Protein AF-A0A8S3V0F6-F1 (afdb_monomer_lite)

Radius of gyration: 105.66 Å; chains: 1; bounding box: 172×57×291 Å

Foldseek 3Di:
DVVVVVVVVVVVVVVLVVLVVVLVVLVVVLVVLVVVLVVLVVVLVVLVVVLVPDDDDPVVVVVNVVSVVVNVVSVVVSVVSVVSNVVSVVVSVVSVVVSVVVVVVVVVVVVVVVVVVVVVVVVVVVVVVVVVVVVVVVVVVVVVVVVVVVVVVVVVVVVVVVVVVVVVVVVVVVVVVVVVVVVVVVVVVVVVVVVVVVVVVVVVVVVVVVVVVVVVVVVVVVVVVVVVVVVVVVVVVVVVVVVVVVVVVVVVVVVVVVVVVVVVVVVVVVVVVVVVVVVVVVDDDDDPVVVVVVVVVVVVVVVVVVVVVVVVVVVVVVVVVVVVVVVVVVVVVVVVVVVVVVVVVVVVVPDDPVCVVVVVVVVVVVVVD

Sequence (369 aa):
MTVDLKERNEASLAENNSLRQQLECANQEKQTLQTDLNRLKIKCNELESCSSQSETSDNEQSSHSVAKLQIAELKSALHMHKTLHENAKSEVLESEERITELEKEIEDLKSKPIIVKDDVDNVKENLEKQVDSLQQENLDKIESCDKLKCELEVKTVKLQKLLEDMDSLKQDKSKSEKSLKEMDSLSKTCKQHNSLIQEQDLKIKSFEKCDNEKQVLVEEVELIQSKCEKLEKEKSKLKTEIDGCKFQMEVSDREIKNLNQAISQQQKLICQQAEKIKELVQCDGSVTISHELDTLKSDLKIKSETLELHKDKLTKVENDLVRISNELNNKEQIIENLKENLNQFRENECLSPTSQSHCARKLRKEKLK

Secondary structure (DSSP, 8-state):
-HHHHHHHHHHHHHHHHHHHHHHHHHHHHHHHHHHHHHHHHHHHHHHHHHHTT--S-TTHHHHHHHHHHHHHHHHHHHHHHHHHHHHHHHHHHHHHHHHHHHHHHHHHHHHHHHHHHHHHHHHHHHHHHHHHHHHHHHHHHHHHHHHHHHHHHHHHHHHHHHHHHHHHHHHHHHHHHHHHHHHHHHHHHHHHHHHHHHHHHHHHHHHHHHHHHHHHHHHHHHHHHHHHHHHHHHHHHHHHHHHHHHHHHHHHHHHHHHHHHHHHHHHHHHHHHHHHHHHHTTS---STHHHHHHHHHHHHHHHHHHHHHHHHHHHHHHHHHHHHHHHHHHHHHHHHHHHHHHHHHHHHHTS-HHHHHHHHHHHHHHTT-

Organism: Mytilus edulis (NCBI:txid6550)

Structure (mmCIF, N/CA/C/O backbone):
data_AF-A0A8S3V0F6-F1
#
_entry.id   AF-A0A8S3V0F6-F1
#
loop_
_atom_site.group_PDB
_atom_site.id
_atom_site.type_symbol
_atom_site.label_atom_id
_atom_site.label_alt_id
_atom_site.label_comp_id
_atom_site.label_asym_id
_atom_site.label_entity_id
_atom_site.label_seq_id
_atom_site.pdbx_PDB_ins_code
_atom_site.Cartn_x
_atom_site.Cartn_y
_atom_site.Cartn_z
_atom_site.occupancy
_atom_site.B_iso_or_equiv
_atom_site.auth_seq_id
_atom_site.auth_comp_id
_atom_site.auth_asym_id
_atom_site.auth_atom_id
_atom_site.pdbx_PDB_model_num
ATOM 1 N N . MET A 1 1 ? 38.594 1.134 -53.792 1.00 53.19 1 MET A N 1
ATOM 2 C CA . MET A 1 1 ? 38.058 2.425 -54.283 1.00 53.19 1 MET A CA 1
ATOM 3 C C . MET A 1 1 ? 39.124 3.499 -54.473 1.00 53.19 1 MET A C 1
ATOM 5 O O . MET A 1 1 ? 39.223 3.983 -55.588 1.00 53.19 1 MET A O 1
ATOM 9 N N . THR A 1 2 ? 39.936 3.884 -53.478 1.00 52.94 2 THR A N 1
ATOM 10 C CA . THR A 1 2 ? 41.019 4.876 -53.699 1.00 52.94 2 THR A CA 1
ATOM 11 C C . THR A 1 2 ? 42.177 4.345 -54.552 1.00 52.94 2 THR A C 1
ATOM 13 O O . THR A 1 2 ? 42.738 5.102 -55.338 1.00 52.94 2 THR A O 1
ATOM 16 N N . VAL A 1 3 ? 42.498 3.049 -54.453 1.00 63.50 3 VAL A N 1
ATOM 17 C CA . VAL A 1 3 ? 43.535 2.397 -55.279 1.00 63.50 3 VAL A CA 1
ATOM 18 C C . VAL A 1 3 ? 43.105 2.320 -56.753 1.00 63.50 3 VAL A C 1
ATOM 20 O O . VAL A 1 3 ? 43.854 2.740 -57.628 1.00 63.50 3 VAL A O 1
ATOM 23 N N . ASP A 1 4 ? 41.851 1.938 -57.019 1.00 74.62 4 ASP A N 1
ATOM 24 C CA . ASP A 1 4 ? 41.326 1.773 -58.387 1.00 74.62 4 ASP A CA 1
ATOM 25 C C . ASP A 1 4 ? 41.228 3.091 -59.177 1.00 74.62 4 ASP A C 1
ATOM 27 O O . ASP A 1 4 ? 41.356 3.107 -60.399 1.00 74.62 4 ASP A O 1
ATOM 31 N N . LEU A 1 5 ? 40.988 4.219 -58.496 1.00 73.06 5 LEU A N 1
ATOM 32 C CA . LEU A 1 5 ? 40.940 5.538 -59.139 1.00 73.06 5 LEU A CA 1
ATOM 33 C C . LEU A 1 5 ? 42.335 6.056 -59.491 1.00 73.06 5 LEU A C 1
ATOM 35 O O . LEU A 1 5 ? 42.504 6.709 -60.519 1.00 73.06 5 LEU A O 1
ATOM 39 N N . LYS A 1 6 ? 43.337 5.749 -58.659 1.00 75.81 6 LYS A N 1
ATOM 40 C CA . LYS A 1 6 ? 44.719 6.150 -58.920 1.00 75.81 6 LYS A CA 1
ATOM 41 C C . LYS A 1 6 ? 45.276 5.419 -60.140 1.00 75.81 6 LYS A C 1
ATOM 43 O O . LYS A 1 6 ? 45.812 6.068 -61.029 1.00 75.81 6 LYS A O 1
ATOM 48 N N . GLU A 1 7 ? 45.064 4.106 -60.218 1.00 80.19 7 GLU A N 1
ATOM 49 C CA . GLU A 1 7 ? 45.491 3.288 -61.360 1.00 80.19 7 GLU A CA 1
ATOM 50 C C . GLU A 1 7 ? 44.798 3.710 -62.663 1.00 80.19 7 GLU A C 1
ATOM 52 O O . GLU A 1 7 ? 45.445 3.808 -63.703 1.00 80.19 7 GLU A O 1
ATOM 57 N N . ARG A 1 8 ? 43.502 4.052 -62.615 1.00 78.19 8 ARG A N 1
ATOM 58 C CA . ARG A 1 8 ? 42.785 4.586 -63.788 1.00 78.19 8 ARG A CA 1
ATOM 59 C C . ARG A 1 8 ? 43.295 5.957 -64.232 1.00 78.19 8 ARG A C 1
ATOM 61 O O . ARG A 1 8 ? 43.436 6.176 -65.432 1.00 78.19 8 ARG A O 1
ATOM 68 N N . ASN A 1 9 ? 43.598 6.862 -63.299 1.00 74.25 9 ASN A N 1
ATOM 69 C CA . ASN A 1 9 ? 44.170 8.169 -63.635 1.00 74.25 9 ASN A CA 1
ATOM 70 C C . ASN A 1 9 ? 45.583 8.042 -64.217 1.00 74.25 9 ASN A C 1
ATOM 72 O O . ASN A 1 9 ? 45.906 8.728 -65.182 1.00 74.25 9 ASN A O 1
ATOM 76 N N . GLU A 1 10 ? 46.416 7.162 -63.657 1.00 80.62 10 GLU A N 1
ATOM 77 C CA . GLU A 1 10 ? 47.763 6.896 -64.173 1.00 80.62 10 GLU A CA 1
ATOM 78 C C . GLU A 1 10 ? 47.706 6.279 -65.584 1.00 80.62 10 GLU A C 1
ATOM 80 O O . GLU A 1 10 ? 48.453 6.707 -66.464 1.00 80.62 10 GLU A O 1
ATOM 85 N N . ALA A 1 11 ? 46.769 5.357 -65.838 1.00 80.12 11 ALA A N 1
ATOM 86 C CA . ALA A 1 11 ? 46.544 4.783 -67.166 1.00 80.12 11 ALA A CA 1
ATOM 87 C C . ALA A 1 11 ? 46.057 5.825 -68.190 1.00 80.12 11 ALA A C 1
ATOM 89 O O . ALA A 1 11 ? 46.605 5.907 -69.288 1.00 80.12 11 ALA A O 1
ATOM 90 N N . SER A 1 12 ? 45.083 6.663 -67.821 1.00 77.81 12 SER A N 1
ATOM 91 C CA . SER A 1 12 ? 44.573 7.732 -68.692 1.00 77.81 12 SER A CA 1
ATOM 92 C C . SER A 1 12 ? 45.646 8.785 -69.005 1.00 77.81 12 SER A C 1
ATOM 94 O O . SER A 1 12 ? 45.762 9.244 -70.142 1.00 77.81 12 SER A O 1
ATOM 96 N N . LEU A 1 13 ? 46.497 9.126 -68.029 1.00 81.06 13 LEU A N 1
ATOM 97 C CA . LEU A 1 13 ? 47.630 10.029 -68.241 1.00 81.06 13 LEU A CA 1
ATOM 98 C C . LEU A 1 13 ? 48.668 9.427 -69.199 1.00 81.06 13 LEU A C 1
ATOM 100 O O . LEU A 1 13 ? 49.197 10.133 -70.060 1.00 81.06 13 LEU A O 1
ATOM 104 N N . ALA A 1 14 ? 48.961 8.132 -69.062 1.00 81.75 14 ALA A N 1
ATOM 105 C CA . ALA A 1 14 ? 49.871 7.427 -69.958 1.00 81.75 14 ALA A CA 1
ATOM 106 C C . ALA A 1 14 ? 49.335 7.389 -71.400 1.00 81.75 14 ALA A C 1
ATOM 108 O O . ALA A 1 14 ? 50.090 7.650 -72.337 1.00 81.75 14 ALA A O 1
ATOM 109 N N . GLU A 1 15 ? 48.036 7.135 -71.573 1.00 82.94 15 GLU A N 1
ATOM 110 C CA . GLU A 1 15 ? 47.366 7.171 -72.876 1.00 82.94 15 GLU A CA 1
ATOM 111 C C . GLU A 1 15 ? 47.421 8.573 -73.504 1.00 82.94 15 GLU A C 1
ATOM 113 O O . GLU A 1 15 ? 47.832 8.712 -74.654 1.00 82.94 15 GLU A O 1
ATOM 118 N N . ASN A 1 16 ? 47.118 9.630 -72.740 1.00 76.94 16 ASN A N 1
ATOM 119 C CA . ASN A 1 16 ? 47.178 11.011 -73.235 1.00 76.94 16 ASN A CA 1
ATOM 120 C C . ASN A 1 16 ? 48.598 11.407 -73.673 1.00 76.94 16 ASN A C 1
ATOM 122 O O . ASN A 1 16 ? 48.789 11.982 -74.743 1.00 76.94 16 ASN A O 1
ATOM 126 N N . ASN A 1 17 ? 49.612 11.042 -72.884 1.00 80.56 17 ASN A N 1
ATOM 127 C CA . ASN A 1 17 ? 51.008 11.281 -73.247 1.00 80.56 17 ASN A CA 1
ATOM 128 C C . ASN A 1 17 ? 51.410 10.519 -74.517 1.00 80.56 17 ASN A C 1
ATOM 130 O O . ASN A 1 17 ? 52.122 11.070 -75.355 1.00 80.56 17 ASN A O 1
ATOM 134 N N . SER A 1 18 ? 50.930 9.283 -74.685 1.00 86.31 18 SER A N 1
ATOM 135 C CA . SER A 1 18 ? 51.166 8.505 -75.903 1.00 86.31 18 SER A CA 1
ATOM 136 C C . SER A 1 18 ? 50.528 9.164 -77.128 1.00 86.31 18 SER A C 1
ATOM 138 O O . SER A 1 18 ? 51.204 9.328 -78.142 1.00 86.31 18 SER A O 1
ATOM 140 N N . LEU A 1 19 ? 49.275 9.620 -77.023 1.00 81.00 19 LEU A N 1
ATOM 141 C CA . LEU A 1 19 ? 48.587 10.340 -78.100 1.00 81.00 19 LEU A CA 1
ATOM 142 C C . LEU A 1 19 ? 49.294 11.657 -78.454 1.00 81.00 19 LEU A C 1
ATOM 144 O O . LEU A 1 19 ? 49.483 11.953 -79.631 1.00 81.00 19 LEU A O 1
ATOM 148 N N . ARG A 1 20 ? 49.763 12.421 -77.457 1.00 79.50 20 ARG A N 1
ATOM 149 C CA . ARG A 1 20 ? 50.558 13.643 -77.686 1.00 79.50 20 ARG A CA 1
ATOM 150 C C . ARG A 1 20 ? 51.850 13.357 -78.445 1.00 79.50 20 ARG A C 1
ATOM 152 O O . ARG A 1 20 ? 52.191 14.093 -79.365 1.00 79.50 20 ARG A O 1
ATOM 159 N N . GLN A 1 21 ? 52.547 12.282 -78.085 1.00 85.19 21 GLN A N 1
ATOM 160 C CA . GLN A 1 21 ? 53.771 11.877 -78.769 1.00 85.19 21 GLN A CA 1
ATOM 161 C C . GLN A 1 21 ? 53.494 11.437 -80.215 1.00 85.19 21 GLN A C 1
ATOM 163 O O . GLN A 1 21 ? 54.235 11.818 -81.119 1.00 85.19 21 GLN A O 1
ATOM 168 N N . GLN A 1 22 ? 52.412 10.688 -80.452 1.00 81.44 22 GLN A N 1
ATOM 169 C CA . GLN A 1 22 ? 51.986 10.304 -81.803 1.00 81.44 22 GLN A CA 1
ATOM 170 C C . GLN A 1 22 ? 51.653 11.531 -82.661 1.00 81.44 22 GLN A C 1
ATOM 172 O O . GLN A 1 22 ? 52.116 11.626 -83.796 1.00 81.44 22 GLN A O 1
ATOM 177 N N . LEU A 1 23 ? 50.928 12.506 -82.102 1.00 81.62 23 LEU A N 1
ATOM 178 C CA . LEU A 1 23 ? 50.608 13.765 -82.775 1.00 81.62 23 LEU A CA 1
ATOM 179 C C . LEU A 1 23 ? 51.868 14.570 -83.131 1.00 81.62 23 LEU A C 1
ATOM 181 O O . LEU A 1 23 ? 51.953 15.162 -84.209 1.00 81.62 23 LEU A O 1
ATOM 185 N N . GLU A 1 24 ? 52.858 14.604 -82.239 1.00 85.06 24 GLU A N 1
ATOM 186 C CA . GLU A 1 24 ? 54.132 15.274 -82.498 1.00 85.06 24 GLU A CA 1
ATOM 187 C C . GLU A 1 24 ? 54.913 14.586 -83.629 1.00 85.06 24 GLU A C 1
ATOM 189 O O . GLU A 1 24 ? 55.384 15.266 -84.544 1.00 85.06 24 GLU A O 1
ATOM 194 N N . CYS A 1 25 ? 54.972 13.249 -83.634 1.00 82.38 25 CYS A N 1
ATOM 195 C CA . CYS A 1 25 ? 55.566 12.477 -84.728 1.00 82.38 25 CYS A CA 1
ATOM 196 C C . CYS A 1 25 ? 54.851 12.728 -86.066 1.00 82.38 25 CYS A C 1
ATOM 198 O O . CYS A 1 25 ? 55.508 13.066 -87.052 1.00 82.38 25 CYS A O 1
ATOM 200 N N . ALA A 1 26 ? 53.516 12.660 -86.099 1.00 77.62 26 ALA A N 1
ATOM 201 C CA . ALA A 1 26 ? 52.727 12.916 -87.307 1.00 77.62 26 ALA A CA 1
ATOM 202 C C . ALA A 1 26 ? 52.944 14.342 -87.849 1.00 77.62 26 ALA A C 1
ATOM 204 O O . ALA A 1 26 ? 53.062 14.559 -89.058 1.00 77.62 26 ALA A O 1
ATOM 205 N N . ASN A 1 27 ? 53.073 15.336 -86.964 1.00 80.25 27 ASN A N 1
ATOM 206 C CA . ASN A 1 27 ? 53.382 16.709 -87.362 1.00 80.25 27 ASN A CA 1
ATOM 207 C C . ASN A 1 27 ? 54.793 16.860 -87.952 1.00 80.25 27 ASN A C 1
ATOM 209 O O . ASN A 1 27 ? 54.967 17.593 -88.931 1.00 80.25 27 ASN A O 1
ATOM 213 N N . GLN A 1 28 ? 55.796 16.167 -87.407 1.00 85.00 28 GLN A N 1
ATOM 214 C CA . GLN A 1 28 ? 57.152 16.149 -87.970 1.00 85.00 28 GLN A CA 1
ATOM 215 C C . GLN A 1 28 ? 57.184 15.473 -89.351 1.00 85.00 28 GLN A C 1
ATOM 217 O O . GLN A 1 28 ? 57.806 15.992 -90.286 1.00 85.00 28 GLN A O 1
ATOM 222 N N . GLU A 1 29 ? 56.468 14.359 -89.520 1.00 82.31 29 GLU A N 1
ATOM 223 C CA . GLU A 1 29 ? 56.316 13.685 -90.815 1.00 82.31 29 GLU A CA 1
ATOM 224 C C . GLU A 1 29 ? 55.629 14.592 -91.839 1.00 82.31 29 GLU A C 1
ATOM 226 O O . GLU A 1 29 ? 56.142 14.782 -92.943 1.00 82.31 29 GLU A O 1
ATOM 231 N N . LYS A 1 30 ? 54.532 15.255 -91.454 1.00 81.12 30 LYS A N 1
ATOM 232 C CA . LYS A 1 30 ? 53.845 16.254 -92.284 1.00 81.12 30 LYS A CA 1
ATOM 233 C C . LYS A 1 30 ? 54.784 17.378 -92.734 1.00 81.12 30 LYS A C 1
ATOM 235 O O . LYS A 1 30 ? 54.743 17.761 -93.905 1.00 81.12 30 LYS A O 1
ATOM 240 N N . GLN A 1 31 ? 55.631 17.908 -91.846 1.00 81.38 31 GLN A N 1
ATOM 241 C CA . GLN A 1 31 ? 56.619 18.943 -92.189 1.00 81.38 31 GLN A CA 1
ATOM 242 C C . GLN A 1 31 ? 57.692 18.428 -93.159 1.00 81.38 31 GLN A C 1
ATOM 244 O O . GLN A 1 31 ? 58.074 19.134 -94.098 1.00 81.38 31 GLN A O 1
ATOM 249 N N . THR A 1 32 ? 58.149 17.190 -92.966 1.00 84.00 32 THR A N 1
ATOM 250 C CA . THR A 1 32 ? 59.127 16.539 -93.848 1.00 84.00 32 THR A CA 1
ATOM 251 C C . THR A 1 32 ? 58.540 16.329 -95.242 1.00 84.00 32 THR A C 1
ATOM 253 O O . THR A 1 32 ? 59.102 16.809 -96.227 1.00 84.00 32 THR A O 1
ATOM 256 N N . LEU A 1 33 ? 57.343 15.737 -95.328 1.00 82.00 33 LEU A N 1
ATOM 257 C CA . LEU A 1 33 ? 56.615 15.544 -96.585 1.00 82.00 33 LEU A CA 1
ATOM 258 C C . LEU A 1 33 ? 56.335 16.874 -97.294 1.00 82.00 33 LEU A C 1
ATOM 260 O O . LEU A 1 33 ? 56.458 16.956 -98.514 1.00 82.00 33 LEU A O 1
ATOM 264 N N . GLN A 1 34 ? 56.000 17.933 -96.550 1.00 81.62 34 GLN A N 1
ATOM 265 C CA . GLN A 1 34 ? 55.813 19.273 -97.109 1.00 81.62 34 GLN A CA 1
ATOM 266 C C . GLN A 1 34 ? 57.112 19.835 -97.709 1.00 81.62 34 GLN A C 1
ATOM 268 O O . GLN A 1 34 ? 57.089 20.476 -98.764 1.00 81.62 34 GLN A O 1
ATOM 273 N N . THR A 1 35 ? 58.246 19.596 -97.051 1.00 84.94 35 THR A N 1
ATOM 274 C CA . THR A 1 35 ? 59.571 20.017 -97.527 1.00 84.94 35 THR A CA 1
ATOM 275 C C . THR A 1 35 ? 59.961 19.264 -98.798 1.00 84.94 35 THR A C 1
ATOM 277 O O . THR A 1 35 ? 60.376 19.888 -99.780 1.00 84.94 35 THR A O 1
ATOM 280 N N . ASP A 1 36 ? 59.750 17.948 -98.827 1.00 80.75 36 ASP A N 1
ATOM 281 C CA . ASP A 1 36 ? 60.015 17.109 -99.997 1.00 80.75 36 ASP A CA 1
ATOM 282 C C . ASP A 1 36 ? 59.108 17.461 -101.177 1.00 80.75 36 ASP A C 1
ATOM 284 O O . ASP A 1 36 ? 59.589 17.608 -102.302 1.00 80.75 36 ASP A O 1
ATOM 288 N N . LEU A 1 37 ? 57.816 17.697 -100.927 1.00 79.88 37 LEU A N 1
ATOM 289 C CA . LEU A 1 37 ? 56.863 18.173 -101.931 1.00 79.88 37 LEU A CA 1
ATOM 290 C C . LEU A 1 37 ? 57.351 19.478 -102.580 1.00 79.88 37 LEU A C 1
ATOM 292 O O . LEU A 1 37 ? 57.367 19.600 -103.807 1.00 79.88 37 LEU A O 1
ATOM 296 N N . ASN A 1 38 ? 57.789 20.446 -101.768 1.00 82.56 38 ASN A N 1
ATOM 297 C CA . ASN A 1 38 ? 58.334 21.713 -102.257 1.00 82.56 38 ASN A CA 1
ATOM 298 C C . ASN A 1 38 ? 59.609 21.496 -103.087 1.00 82.56 38 ASN A C 1
ATOM 300 O O . ASN A 1 38 ? 59.756 22.089 -104.157 1.00 82.56 38 ASN A O 1
ATOM 304 N N . ARG A 1 39 ? 60.507 20.609 -102.642 1.00 84.94 39 ARG A N 1
ATOM 305 C CA . ARG A 1 39 ? 61.746 20.272 -103.356 1.00 84.94 39 ARG A CA 1
ATOM 306 C C . ARG A 1 39 ? 61.479 19.596 -104.703 1.00 84.94 39 ARG A C 1
ATOM 308 O O . ARG A 1 39 ? 62.105 19.959 -105.697 1.00 84.94 39 ARG A O 1
ATOM 315 N N . LEU A 1 40 ? 60.555 18.635 -104.752 1.00 80.94 40 LEU A N 1
ATOM 316 C CA . LEU A 1 40 ? 60.134 17.965 -105.987 1.00 80.94 40 LEU A CA 1
ATOM 317 C C . LEU A 1 40 ? 59.499 18.958 -106.961 1.00 80.94 40 LEU A C 1
ATOM 319 O O . LEU A 1 40 ? 59.809 18.931 -108.148 1.00 80.94 40 LEU A O 1
ATOM 323 N N . LYS A 1 41 ? 58.669 19.879 -106.460 1.00 81.25 41 LYS A N 1
ATOM 324 C CA . LYS A 1 41 ? 58.062 20.941 -107.269 1.00 81.25 41 LYS A CA 1
ATOM 325 C C . LYS A 1 41 ? 59.115 21.847 -107.917 1.00 81.25 41 LYS A C 1
ATOM 327 O O . LYS A 1 41 ? 58.994 22.148 -109.099 1.00 81.25 41 LYS A O 1
ATOM 332 N N . ILE A 1 42 ? 60.158 22.234 -107.175 1.00 83.19 42 ILE A N 1
ATOM 333 C CA . ILE A 1 42 ? 61.292 23.004 -107.714 1.00 83.19 42 ILE A CA 1
ATOM 334 C C . ILE A 1 42 ? 62.010 22.208 -108.814 1.00 83.19 42 ILE A C 1
ATOM 336 O O . ILE A 1 42 ? 62.149 22.716 -109.923 1.00 83.19 42 ILE A O 1
ATOM 340 N N . LYS A 1 43 ? 62.372 20.942 -108.554 1.00 80.56 43 LYS A N 1
ATOM 341 C CA . LYS A 1 43 ? 63.034 20.076 -109.549 1.00 80.56 43 LYS A CA 1
ATOM 342 C C . LYS A 1 43 ? 62.207 19.879 -110.822 1.00 80.56 43 LYS A C 1
ATOM 344 O O . LYS A 1 43 ? 62.759 19.904 -111.916 1.00 80.56 43 LYS A O 1
ATOM 349 N N . CYS A 1 44 ? 60.892 19.689 -110.696 1.00 72.25 44 CYS A N 1
ATOM 350 C CA . CYS A 1 44 ? 59.994 19.607 -111.851 1.00 72.25 44 CYS A CA 1
ATOM 351 C C . CYS A 1 44 ? 60.056 20.884 -112.697 1.00 72.25 44 CYS A C 1
ATOM 353 O O . CYS A 1 44 ? 60.187 20.790 -113.913 1.00 72.25 44 CYS A O 1
ATOM 355 N N . ASN A 1 45 ? 60.009 22.060 -112.064 1.00 77.75 45 ASN A N 1
ATOM 356 C CA . ASN A 1 45 ? 60.070 23.343 -112.768 1.00 77.75 45 ASN A CA 1
ATOM 357 C C . ASN A 1 45 ? 61.428 23.562 -113.464 1.00 77.75 45 ASN A C 1
ATOM 359 O O . ASN A 1 45 ? 61.474 24.079 -114.581 1.00 77.75 45 ASN A O 1
ATOM 363 N N . GLU A 1 46 ? 62.531 23.164 -112.822 1.00 81.38 46 GLU A N 1
ATOM 364 C CA . GLU A 1 46 ? 63.880 23.213 -113.405 1.00 81.38 46 GLU A CA 1
ATOM 365 C C . GLU A 1 46 ? 63.979 22.321 -114.651 1.00 81.38 46 GLU A C 1
ATOM 367 O O . GLU A 1 46 ? 64.429 22.773 -115.703 1.00 81.38 46 GLU A O 1
ATOM 372 N N . LEU A 1 47 ? 63.491 21.078 -114.567 1.00 76.88 47 LEU A N 1
ATOM 373 C CA . LEU A 1 47 ? 63.500 20.139 -115.692 1.00 76.88 47 LEU A CA 1
ATOM 374 C C . LEU A 1 47 ? 62.575 20.569 -116.836 1.00 76.88 47 LEU A C 1
ATOM 376 O O . LEU A 1 47 ? 62.963 20.447 -117.996 1.00 76.88 47 LEU A O 1
ATOM 380 N N . GLU A 1 48 ? 61.384 21.099 -116.542 1.00 75.75 48 GLU A N 1
ATOM 381 C CA . GLU A 1 48 ? 60.496 21.670 -117.567 1.00 75.75 48 GLU A CA 1
ATOM 382 C C . GLU A 1 48 ? 61.162 22.864 -118.281 1.00 75.75 48 GLU A C 1
ATOM 384 O O . GLU A 1 48 ? 61.044 23.002 -119.502 1.00 75.75 48 GLU A O 1
ATOM 389 N N . SER A 1 49 ? 61.946 23.671 -117.556 1.00 73.00 49 SER A N 1
ATOM 390 C CA . SER A 1 49 ? 62.718 24.784 -118.131 1.00 73.00 49 SER A CA 1
ATOM 391 C C . SER A 1 49 ? 63.862 24.296 -119.031 1.00 73.00 49 SER A C 1
ATOM 393 O O . SER A 1 49 ? 64.003 24.783 -120.152 1.00 73.00 49 SER A O 1
ATOM 395 N N . CYS A 1 50 ? 64.641 23.297 -118.599 1.00 66.12 50 CYS A N 1
ATOM 396 C CA . CYS A 1 50 ? 65.714 22.705 -119.410 1.00 66.12 50 CYS A CA 1
ATOM 397 C C . CYS A 1 50 ? 65.178 21.962 -120.645 1.00 66.12 50 CYS A C 1
ATOM 399 O O . CYS A 1 50 ? 65.751 22.062 -121.727 1.00 66.12 50 CYS A O 1
ATOM 401 N N . SER A 1 51 ? 64.048 21.262 -120.508 1.00 61.53 51 SER A N 1
ATOM 402 C CA . SER A 1 51 ? 63.375 20.573 -121.615 1.00 61.53 51 SER A CA 1
ATOM 403 C C . SER A 1 51 ? 62.872 21.531 -122.700 1.00 61.53 51 SER A C 1
ATOM 405 O O . SER A 1 51 ? 62.642 21.087 -123.822 1.00 61.53 51 SER A O 1
ATOM 407 N N . SER A 1 52 ? 62.682 22.813 -122.378 1.00 61.31 52 SER A N 1
ATOM 408 C CA . SER A 1 52 ? 62.240 23.844 -123.324 1.00 61.31 52 SER A CA 1
ATOM 409 C C . SER A 1 52 ? 63.403 24.485 -124.104 1.00 61.31 52 SER A C 1
ATOM 411 O O . SER A 1 52 ? 63.157 25.324 -124.964 1.00 61.31 52 SER A O 1
ATOM 413 N N . GLN A 1 53 ? 64.663 24.126 -123.805 1.00 57.66 53 GLN A N 1
ATOM 414 C CA . GLN A 1 53 ? 65.873 24.721 -124.401 1.00 57.66 53 GLN A CA 1
ATOM 415 C C . GLN A 1 53 ? 66.672 23.774 -125.318 1.00 57.66 53 GLN A C 1
ATOM 417 O O . GLN A 1 53 ? 67.589 24.238 -125.992 1.00 57.66 53 GLN A O 1
ATOM 422 N N . SER A 1 54 ? 66.349 22.477 -125.374 1.00 50.41 54 SER A N 1
ATOM 423 C CA . SER A 1 54 ? 67.045 21.498 -126.225 1.00 50.41 54 SER A CA 1
ATOM 424 C C . SER A 1 54 ? 66.277 21.252 -127.531 1.00 50.41 54 SER A C 1
ATOM 426 O O . SER A 1 54 ? 65.472 20.322 -127.621 1.00 50.41 54 SER A O 1
ATOM 428 N N . GLU A 1 55 ? 66.489 22.102 -128.534 1.00 48.72 55 GLU A N 1
ATOM 429 C CA . GLU A 1 55 ? 65.997 21.891 -129.903 1.00 48.72 55 GLU A CA 1
ATOM 430 C C . GLU A 1 55 ? 67.146 21.866 -130.931 1.00 48.72 55 GLU A C 1
ATOM 432 O O . GLU A 1 55 ? 66.992 22.451 -131.990 1.00 48.72 55 GLU A O 1
ATOM 437 N N . THR A 1 56 ? 68.296 21.206 -130.710 1.00 43.81 56 THR A N 1
ATOM 438 C CA . THR A 1 56 ? 69.236 20.942 -131.829 1.00 43.81 56 THR A CA 1
ATOM 439 C C . THR A 1 56 ? 70.240 19.810 -131.542 1.00 43.81 56 THR A C 1
ATOM 441 O O . THR A 1 56 ? 71.197 20.039 -130.813 1.00 43.81 56 THR A O 1
ATOM 444 N N . SER A 1 57 ? 70.123 18.671 -132.258 1.00 47.12 57 SER A N 1
ATOM 445 C CA . SER A 1 57 ? 71.125 17.584 -132.476 1.00 47.12 57 SER A CA 1
ATOM 446 C C . SER A 1 57 ? 70.734 16.204 -131.913 1.00 47.12 57 SER A C 1
ATOM 448 O O . SER A 1 57 ? 70.267 16.083 -130.785 1.00 47.12 57 SER A O 1
ATOM 450 N N . ASP A 1 58 ? 70.983 15.132 -132.677 1.00 52.59 58 ASP A N 1
ATOM 451 C CA . ASP A 1 58 ? 70.537 13.744 -132.423 1.00 52.59 58 ASP A CA 1
ATOM 452 C C . ASP A 1 58 ? 71.055 13.111 -131.106 1.00 52.59 58 ASP A C 1
ATOM 454 O O . ASP A 1 58 ? 70.539 12.087 -130.658 1.00 52.59 58 ASP A O 1
ATOM 458 N N . ASN A 1 59 ? 72.029 13.731 -130.425 1.00 55.84 59 ASN A N 1
ATOM 459 C CA . ASN A 1 59 ? 72.481 13.319 -129.084 1.00 55.84 59 ASN A CA 1
ATOM 460 C C . ASN A 1 59 ? 71.608 13.909 -127.945 1.00 55.84 59 ASN A C 1
ATOM 462 O O . ASN A 1 59 ? 71.583 13.393 -126.825 1.00 55.84 59 ASN A O 1
ATOM 466 N N . GLU A 1 60 ? 70.840 14.968 -128.225 1.00 51.94 60 GLU A N 1
ATOM 467 C CA . GLU A 1 60 ? 69.904 15.598 -127.282 1.00 51.94 60 GLU A CA 1
ATOM 468 C C . GLU A 1 60 ? 68.579 14.829 -127.180 1.00 51.94 60 GLU A C 1
ATOM 470 O O . GLU A 1 60 ? 67.936 14.843 -126.133 1.00 51.94 60 GLU A O 1
ATOM 475 N N . GLN A 1 61 ? 68.193 14.078 -128.217 1.00 57.91 61 GLN A N 1
ATOM 476 C CA . GLN A 1 61 ? 66.916 13.355 -128.265 1.00 57.91 61 GLN A CA 1
ATOM 477 C C . GLN A 1 61 ? 66.842 12.212 -127.233 1.00 57.91 61 GLN A C 1
ATOM 479 O O . GLN A 1 61 ? 65.799 11.991 -126.610 1.00 57.91 61 GLN A O 1
ATOM 484 N N . SER A 1 62 ? 67.970 11.535 -126.982 1.00 63.34 62 SER A N 1
ATOM 485 C CA . SER A 1 62 ? 68.100 10.546 -125.900 1.00 63.34 62 SER A CA 1
ATOM 486 C C . SER A 1 62 ? 67.970 11.213 -124.524 1.00 63.34 62 SER A C 1
ATOM 488 O O . SER A 1 62 ? 67.152 10.793 -123.703 1.00 63.34 62 SER A O 1
ATOM 490 N N . SER A 1 63 ? 68.673 12.328 -124.306 1.00 67.25 63 SER A N 1
ATOM 491 C CA . SER A 1 63 ? 68.614 13.108 -123.059 1.00 67.25 63 SER A CA 1
ATOM 492 C C . SER A 1 63 ? 67.213 13.671 -122.786 1.00 67.25 63 SER A C 1
ATOM 494 O O . SER A 1 63 ? 66.742 13.640 -121.651 1.00 67.25 63 SER A O 1
ATOM 496 N N . HIS A 1 64 ? 66.502 14.099 -123.831 1.00 69.75 64 HIS A N 1
ATOM 497 C CA . HIS A 1 64 ? 65.124 14.577 -123.750 1.00 69.75 64 HIS A CA 1
ATOM 498 C C . HIS A 1 64 ? 64.145 13.456 -123.366 1.00 69.75 64 HIS A C 1
ATOM 500 O O . HIS A 1 64 ? 63.255 13.657 -122.538 1.00 69.75 64 HIS A O 1
ATOM 506 N N . SER A 1 65 ? 64.328 12.244 -123.904 1.00 74.19 65 SER A N 1
ATOM 507 C CA . SER A 1 65 ? 63.509 11.085 -123.523 1.00 74.19 65 SER A CA 1
ATOM 508 C C . SER A 1 65 ? 63.707 10.680 -122.053 1.00 74.19 65 SER A C 1
ATOM 510 O O . SER A 1 65 ? 62.728 10.403 -121.357 1.00 74.19 65 SER A O 1
ATOM 512 N N . VAL A 1 66 ? 64.947 10.745 -121.551 1.00 79.31 66 VAL A N 1
ATOM 513 C CA . VAL A 1 66 ? 65.282 10.500 -120.139 1.00 79.31 66 VAL A CA 1
ATOM 514 C C . VAL A 1 66 ? 64.697 11.591 -119.240 1.00 79.31 66 VAL A C 1
ATOM 516 O O . VAL A 1 66 ? 64.060 11.272 -118.238 1.00 79.31 66 VAL A O 1
ATOM 519 N N . ALA A 1 67 ? 64.828 12.867 -119.617 1.00 74.94 67 ALA A N 1
ATOM 520 C CA . ALA A 1 67 ? 64.238 13.982 -118.876 1.00 74.94 67 ALA A CA 1
ATOM 521 C C . ALA A 1 67 ? 62.706 13.866 -118.793 1.00 74.94 67 ALA A C 1
ATOM 523 O O . ALA A 1 67 ? 62.120 14.087 -117.736 1.00 74.94 67 ALA A O 1
ATOM 524 N N . LYS A 1 68 ? 62.041 13.442 -119.876 1.00 78.44 68 LYS A N 1
ATOM 525 C CA . LYS A 1 68 ? 60.586 13.230 -119.903 1.00 78.44 68 LYS A CA 1
ATOM 526 C C . LYS A 1 68 ? 60.135 12.103 -118.969 1.00 78.44 68 LYS A C 1
ATOM 528 O O . LYS A 1 68 ? 59.110 12.250 -118.301 1.00 78.44 68 LYS A O 1
ATOM 533 N N . LEU A 1 69 ? 60.894 11.006 -118.894 1.00 80.69 69 LEU A N 1
ATOM 534 C CA . LEU A 1 69 ? 60.640 9.922 -117.938 1.00 80.69 69 LEU A CA 1
ATOM 535 C C . LEU A 1 69 ? 60.837 10.392 -116.492 1.00 80.69 69 LEU A C 1
ATOM 537 O O . LEU A 1 69 ? 59.955 10.179 -115.666 1.00 80.69 69 LEU A O 1
ATOM 541 N N . GLN A 1 70 ? 61.916 11.126 -116.208 1.00 83.88 70 GLN A N 1
ATOM 542 C CA . GLN A 1 70 ? 62.156 11.706 -114.882 1.00 83.88 70 GLN A CA 1
ATOM 543 C C . GLN A 1 70 ? 61.047 12.684 -114.472 1.00 83.88 70 GLN A C 1
ATOM 545 O O . GLN A 1 70 ? 60.587 12.653 -113.335 1.00 83.88 70 GLN A O 1
ATOM 550 N N . ILE A 1 71 ? 60.557 13.520 -115.394 1.00 79.38 71 ILE A N 1
ATOM 551 C CA . ILE A 1 71 ? 59.419 14.416 -115.135 1.00 79.38 71 ILE A CA 1
ATOM 552 C C . ILE A 1 71 ? 58.155 13.610 -114.806 1.00 79.38 71 ILE A C 1
ATOM 554 O O . ILE A 1 71 ? 57.419 13.979 -113.890 1.00 79.38 71 ILE A O 1
ATOM 558 N N . ALA A 1 72 ? 57.885 12.518 -115.526 1.00 80.50 72 ALA A N 1
ATOM 559 C CA . ALA A 1 72 ? 56.731 11.664 -115.251 1.00 80.50 72 ALA A CA 1
ATOM 560 C C . ALA A 1 72 ? 56.832 10.986 -113.870 1.00 80.50 72 ALA A C 1
ATOM 562 O O . ALA A 1 72 ? 55.861 11.002 -113.110 1.00 80.50 72 ALA A O 1
ATOM 563 N N . GLU A 1 73 ? 58.009 10.468 -113.509 1.00 86.88 73 GLU A N 1
ATOM 564 C CA . GLU A 1 73 ? 58.281 9.887 -112.188 1.00 86.88 73 GLU A CA 1
ATOM 565 C C . GLU A 1 73 ? 58.132 10.922 -111.067 1.00 86.88 73 GLU A C 1
ATOM 567 O O . GLU A 1 73 ? 57.450 10.664 -110.074 1.00 86.88 73 GLU A O 1
ATOM 572 N N . LEU A 1 74 ? 58.686 12.127 -111.242 1.00 84.62 74 LEU A N 1
ATOM 573 C CA . LEU A 1 74 ? 58.561 13.211 -110.267 1.00 84.62 74 LEU A CA 1
ATOM 574 C C . LEU A 1 74 ? 57.111 13.689 -110.120 1.00 84.62 74 LEU A C 1
ATOM 576 O O . LEU A 1 74 ? 56.679 13.963 -109.002 1.00 84.62 74 LEU A O 1
ATOM 580 N N . LYS A 1 75 ? 56.330 13.754 -111.209 1.00 83.25 75 LYS A N 1
ATOM 581 C CA . LYS A 1 75 ? 54.890 14.077 -111.155 1.00 83.25 75 LYS A CA 1
ATOM 582 C C . LYS A 1 75 ? 54.103 13.012 -110.395 1.00 83.25 75 LYS A C 1
ATOM 584 O O . LYS A 1 75 ? 53.238 13.360 -109.590 1.00 83.25 75 LYS A O 1
ATOM 589 N N . SER A 1 76 ? 54.426 11.737 -110.607 1.00 85.75 76 SER A N 1
ATOM 590 C CA . SER A 1 76 ? 53.824 10.629 -109.861 1.00 85.75 76 SER A CA 1
ATOM 591 C C . SER A 1 76 ? 54.177 10.695 -108.369 1.00 85.75 76 SER A C 1
ATOM 593 O O . SER A 1 76 ? 53.285 10.635 -107.521 1.00 85.75 76 SER A O 1
ATOM 595 N N . ALA A 1 77 ? 55.454 10.910 -108.034 1.00 82.06 77 ALA A N 1
ATOM 596 C CA . ALA A 1 77 ? 55.906 11.083 -106.653 1.00 82.06 77 ALA A CA 1
ATOM 597 C C . ALA A 1 77 ? 55.240 12.297 -105.985 1.00 82.06 77 ALA A C 1
ATOM 599 O O . ALA A 1 77 ? 54.758 12.200 -104.859 1.00 82.06 77 ALA A O 1
ATOM 600 N N . LEU A 1 78 ? 55.132 13.424 -106.695 1.00 84.56 78 LEU A N 1
ATOM 601 C CA . LEU A 1 78 ? 54.457 14.628 -106.209 1.00 84.56 78 LEU A CA 1
ATOM 602 C C . LEU A 1 78 ? 52.981 14.360 -105.886 1.00 84.56 78 LEU A C 1
ATOM 604 O O . LEU A 1 78 ? 52.484 14.824 -104.860 1.00 84.56 78 LEU A O 1
ATOM 608 N N . HIS A 1 79 ? 52.280 13.615 -106.744 1.00 86.62 79 HIS A N 1
ATOM 609 C CA . HIS A 1 79 ? 50.892 13.241 -106.494 1.00 86.62 79 HIS A CA 1
ATOM 610 C C . HIS A 1 79 ? 50.764 12.360 -105.244 1.00 86.62 79 HIS A C 1
ATOM 612 O O . HIS A 1 79 ? 49.938 12.652 -104.382 1.00 86.62 79 HIS A O 1
ATOM 618 N N . MET A 1 80 ? 51.626 11.349 -105.102 1.00 90.81 80 MET A N 1
ATOM 619 C CA . MET A 1 80 ? 51.664 10.479 -103.923 1.00 90.81 80 MET A CA 1
ATOM 620 C C . MET A 1 80 ? 51.931 11.269 -102.633 1.00 90.81 80 MET A C 1
ATOM 622 O O . MET A 1 80 ? 51.184 11.130 -101.667 1.00 90.81 80 MET A O 1
ATOM 626 N N . HIS A 1 81 ? 52.932 12.156 -102.630 1.00 84.06 81 HIS A N 1
ATOM 627 C CA . HIS A 1 81 ? 53.241 13.012 -101.480 1.00 84.06 81 HIS A CA 1
ATOM 628 C C . HIS A 1 81 ? 52.085 13.949 -101.116 1.00 84.06 81 HIS A C 1
ATOM 630 O O . HIS A 1 81 ? 51.829 14.167 -99.934 1.00 84.06 81 HIS A O 1
ATOM 636 N N . LYS A 1 82 ? 51.359 14.483 -102.105 1.00 86.12 82 LYS A N 1
ATOM 637 C CA . LYS A 1 82 ? 50.181 15.324 -101.855 1.00 86.12 82 LYS A CA 1
ATOM 638 C C . LYS A 1 82 ? 49.066 14.540 -101.162 1.00 86.12 82 LYS A C 1
ATOM 640 O O . LYS A 1 82 ? 48.464 15.053 -100.224 1.00 86.12 82 LYS A O 1
ATOM 645 N N . THR A 1 83 ? 48.815 13.309 -101.600 1.00 89.56 83 THR A N 1
ATOM 646 C CA . THR A 1 83 ? 47.824 12.430 -100.966 1.00 89.56 83 THR A CA 1
ATOM 647 C C . THR A 1 83 ? 48.226 12.084 -99.532 1.00 89.56 83 THR A C 1
ATOM 649 O O . THR A 1 83 ? 47.406 12.216 -98.629 1.00 89.56 83 THR A O 1
ATOM 652 N N . LEU A 1 84 ? 49.494 11.727 -99.295 1.00 87.19 84 LEU A N 1
ATOM 653 C CA . LEU A 1 84 ? 50.002 11.470 -97.941 1.00 87.19 84 LEU A CA 1
ATOM 654 C C . LEU A 1 84 ? 49.892 12.707 -97.038 1.00 87.19 84 LEU A C 1
ATOM 656 O O . LEU A 1 84 ? 49.530 12.582 -95.874 1.00 87.19 84 LEU A O 1
ATOM 660 N N . HIS A 1 85 ? 50.149 13.903 -97.575 1.00 83.50 85 HIS A N 1
ATOM 661 C CA . HIS A 1 85 ? 50.026 15.149 -96.821 1.00 83.50 85 HIS A CA 1
ATOM 662 C C . HIS A 1 85 ? 48.584 15.443 -96.383 1.00 83.50 85 HIS A C 1
ATOM 664 O O . HIS A 1 85 ? 48.371 15.836 -95.237 1.00 83.50 85 HIS A O 1
ATOM 670 N N . GLU A 1 86 ? 47.596 15.269 -97.267 1.00 86.19 86 GLU A N 1
ATOM 671 C CA . GLU A 1 86 ? 46.191 15.483 -96.891 1.00 86.19 86 GLU A CA 1
ATOM 672 C C . GLU A 1 86 ? 45.710 14.435 -95.878 1.00 86.19 86 GLU A C 1
ATOM 674 O O . GLU A 1 86 ? 45.044 14.808 -94.917 1.00 86.19 86 GLU A O 1
ATOM 679 N N . ASN A 1 87 ? 46.118 13.167 -96.011 1.00 88.38 87 ASN A N 1
ATOM 680 C CA . ASN A 1 87 ? 45.800 12.136 -95.016 1.00 88.38 87 ASN A CA 1
ATOM 681 C C . ASN A 1 87 ? 46.393 12.476 -93.639 1.00 88.38 87 ASN A C 1
ATOM 683 O O . ASN A 1 87 ? 45.660 12.516 -92.655 1.00 88.38 87 ASN A O 1
ATOM 687 N N . ALA A 1 88 ? 47.685 12.825 -93.578 1.00 80.06 88 ALA A N 1
ATOM 688 C CA . ALA A 1 88 ? 48.338 13.225 -92.329 1.00 80.06 88 ALA A CA 1
ATOM 689 C C . ALA A 1 88 ? 47.677 14.464 -91.702 1.00 80.06 88 ALA A C 1
ATOM 691 O O . ALA A 1 88 ? 47.564 14.590 -90.487 1.00 80.06 88 ALA A O 1
ATOM 692 N N . LYS A 1 89 ? 47.208 15.406 -92.526 1.00 81.31 89 LYS A N 1
ATOM 693 C CA . LYS A 1 89 ? 46.467 16.578 -92.052 1.00 81.31 89 LYS A CA 1
ATOM 694 C C . LYS A 1 89 ? 45.105 16.199 -91.460 1.00 81.31 89 LYS A C 1
ATOM 696 O O . LYS A 1 89 ? 44.728 16.793 -90.455 1.00 81.31 89 LYS A O 1
ATOM 701 N N . SER A 1 90 ? 44.389 15.251 -92.062 1.00 85.25 90 SER A N 1
ATOM 702 C CA . SER A 1 90 ? 43.135 14.727 -91.511 1.00 85.25 90 SER A CA 1
ATOM 703 C C . SER A 1 90 ? 43.350 14.002 -90.178 1.00 85.25 90 SER A C 1
ATOM 705 O O . SER A 1 90 ? 42.619 14.283 -89.236 1.00 85.25 90 SER A O 1
ATOM 707 N N . GLU A 1 91 ? 44.383 13.163 -90.061 1.00 84.06 91 GLU A N 1
ATOM 708 C CA . GLU A 1 91 ? 44.729 12.462 -88.809 1.00 84.06 91 GLU A CA 1
ATOM 709 C C . GLU A 1 91 ? 45.097 13.433 -87.672 1.00 84.06 91 GLU A C 1
ATOM 711 O O . GLU A 1 91 ? 44.721 13.228 -86.515 1.00 84.06 91 GLU A O 1
ATOM 716 N N . VAL A 1 92 ? 45.790 14.532 -87.998 1.00 80.75 92 VAL A N 1
ATOM 717 C CA . VAL A 1 92 ? 46.091 15.608 -87.037 1.00 80.75 92 VAL A CA 1
ATOM 718 C C . VAL A 1 92 ? 44.811 16.274 -86.529 1.00 80.75 92 VAL A C 1
ATOM 720 O O . VAL A 1 92 ? 44.679 16.463 -85.324 1.00 80.75 92 VAL A O 1
ATOM 723 N N . LEU A 1 93 ? 43.859 16.596 -87.413 1.00 84.88 93 LEU A N 1
ATOM 724 C CA . LEU A 1 93 ? 42.590 17.220 -87.011 1.00 84.88 93 LEU A CA 1
ATOM 725 C C . LEU A 1 93 ? 41.753 16.295 -86.117 1.00 84.88 93 LEU A C 1
ATOM 727 O O . LEU A 1 93 ? 41.245 16.737 -85.091 1.00 84.88 93 LEU A O 1
ATOM 731 N N . GLU A 1 94 ? 41.656 15.009 -86.461 1.00 88.88 94 GLU A N 1
ATOM 732 C CA . GLU A 1 94 ? 40.956 14.011 -85.638 1.00 88.88 94 GLU A CA 1
ATOM 733 C C . GLU A 1 94 ? 41.598 13.880 -84.245 1.00 88.88 94 GLU A C 1
ATOM 735 O O . GLU A 1 94 ? 40.911 13.830 -83.222 1.00 88.88 94 GLU A O 1
ATOM 740 N N . SER A 1 95 ? 42.932 13.909 -84.189 1.00 82.12 95 SER A N 1
ATOM 741 C CA . SER A 1 95 ? 43.677 13.885 -82.927 1.00 82.12 95 SER A CA 1
ATOM 742 C C . SER A 1 95 ? 43.433 15.141 -82.077 1.00 82.12 95 SER A C 1
ATOM 744 O O . SER A 1 95 ? 43.277 15.035 -80.861 1.00 82.12 95 SER A O 1
ATOM 746 N N . GLU A 1 96 ? 43.375 16.329 -82.688 1.00 80.19 96 GLU A N 1
ATOM 747 C CA . GLU A 1 96 ? 43.078 17.597 -82.000 1.00 80.19 96 GLU A CA 1
ATOM 748 C C . GLU A 1 96 ? 41.658 17.615 -81.403 1.00 80.19 96 GLU A C 1
ATOM 750 O O . GLU A 1 96 ? 41.464 18.035 -80.255 1.00 80.19 96 GLU A O 1
ATOM 755 N N . GLU A 1 97 ? 40.667 17.109 -82.143 1.00 87.81 97 GLU A N 1
ATOM 756 C CA . GLU A 1 97 ? 39.292 16.966 -81.653 1.00 87.81 97 GLU A CA 1
ATOM 757 C C . GLU A 1 97 ? 39.226 16.012 -80.453 1.00 87.81 97 GLU A C 1
ATOM 759 O O . GLU A 1 97 ? 38.634 16.350 -79.421 1.00 87.81 97 GLU A O 1
ATOM 764 N N . ARG A 1 98 ? 39.909 14.860 -80.532 1.00 86.50 98 ARG A N 1
ATOM 765 C CA . ARG A 1 98 ? 39.948 13.883 -79.435 1.00 86.50 98 ARG A CA 1
ATOM 766 C C . ARG A 1 98 ? 40.638 14.428 -78.185 1.00 86.50 98 ARG A C 1
ATOM 768 O O . ARG A 1 98 ? 40.178 14.166 -77.074 1.00 86.50 98 ARG A O 1
ATOM 775 N N . ILE A 1 99 ? 41.711 15.206 -78.345 1.00 81.12 99 ILE A N 1
ATOM 776 C CA . ILE A 1 99 ? 42.378 15.888 -77.225 1.00 81.12 99 ILE A CA 1
ATOM 777 C C . ILE A 1 99 ? 41.406 16.849 -76.534 1.00 81.12 99 ILE A C 1
ATOM 779 O O . ILE A 1 99 ? 41.294 16.817 -75.310 1.00 81.12 99 ILE A O 1
ATOM 783 N N . THR A 1 100 ? 40.665 17.647 -77.303 1.00 86.62 100 THR A N 1
ATOM 784 C CA . THR A 1 100 ? 39.710 18.625 -76.758 1.00 86.62 100 THR A CA 1
ATOM 785 C C . THR A 1 100 ? 38.580 17.947 -75.969 1.00 86.62 100 THR A C 1
ATOM 787 O O . THR A 1 100 ? 38.178 18.423 -74.904 1.00 86.62 100 THR A O 1
ATOM 790 N N . GLU A 1 101 ? 38.067 16.813 -76.456 1.00 90.44 101 GLU A N 1
ATOM 791 C CA . GLU A 1 101 ? 37.050 16.023 -75.751 1.00 90.44 101 GLU A CA 1
ATOM 792 C C . GLU A 1 101 ? 37.585 15.447 -74.429 1.00 90.44 101 GLU A C 1
ATOM 794 O O . GLU A 1 101 ? 36.947 15.601 -73.384 1.00 90.44 101 GLU A O 1
ATOM 799 N N . LEU A 1 102 ? 38.789 14.865 -74.451 1.00 84.19 102 LEU A N 1
ATOM 800 C CA . LEU A 1 102 ? 39.445 14.333 -73.253 1.00 84.19 102 LEU A CA 1
ATOM 801 C C . LEU A 1 102 ? 39.731 15.425 -72.214 1.00 84.19 102 LEU A C 1
ATOM 803 O O . LEU A 1 102 ? 39.571 15.191 -71.018 1.00 84.19 102 LEU A O 1
ATOM 807 N N . GLU A 1 103 ? 40.113 16.633 -72.636 1.00 83.06 103 GLU A N 1
ATOM 808 C CA . GLU A 1 103 ? 40.308 17.768 -71.725 1.00 83.06 103 GLU A CA 1
ATOM 809 C C . GLU A 1 103 ? 39.013 18.149 -70.993 1.00 83.06 103 GLU A C 1
ATOM 811 O O . GLU A 1 103 ? 39.037 18.419 -69.788 1.00 83.06 103 GLU A O 1
ATOM 816 N N . LYS A 1 104 ? 37.869 18.101 -71.685 1.00 86.69 104 LYS A N 1
ATOM 817 C CA . LYS A 1 104 ? 36.555 18.348 -71.079 1.00 86.69 104 LYS A CA 1
ATOM 818 C C . LYS A 1 104 ? 36.161 17.249 -70.087 1.00 86.69 104 LYS A C 1
ATOM 820 O O . LYS A 1 104 ? 35.660 17.565 -69.008 1.00 86.69 104 LYS A O 1
ATOM 825 N N . GLU A 1 105 ? 36.393 15.980 -70.426 1.00 87.12 105 GLU A N 1
ATOM 826 C CA . GLU A 1 105 ? 36.150 14.851 -69.515 1.00 87.12 105 GLU A CA 1
ATOM 827 C C . GLU A 1 105 ? 37.022 14.940 -68.257 1.00 87.12 105 GLU A C 1
ATOM 829 O O . GLU A 1 105 ? 36.535 14.719 -67.147 1.00 87.12 105 GLU A O 1
ATOM 834 N N . ILE A 1 106 ? 38.294 15.324 -68.410 1.00 81.75 106 ILE A N 1
ATOM 835 C CA . ILE A 1 106 ? 39.215 15.541 -67.290 1.00 81.75 106 ILE A CA 1
ATOM 836 C C . ILE A 1 106 ? 38.686 16.634 -66.359 1.00 81.75 106 ILE A C 1
ATOM 838 O O . ILE A 1 106 ? 38.731 16.465 -65.140 1.00 81.75 106 ILE A O 1
ATOM 842 N N . GLU A 1 107 ? 38.181 17.744 -66.894 1.00 85.44 107 GLU A N 1
ATOM 843 C CA . GLU A 1 107 ? 37.677 18.840 -66.065 1.00 85.44 107 GLU A CA 1
ATOM 844 C C . GLU A 1 107 ? 36.392 18.458 -65.307 1.00 85.44 107 GLU A C 1
ATOM 846 O O . GLU A 1 107 ? 36.280 18.719 -64.106 1.00 85.44 107 GLU A O 1
ATOM 851 N N . ASP A 1 108 ? 35.470 17.735 -65.952 1.00 86.44 108 ASP A N 1
ATOM 852 C CA . ASP A 1 108 ? 34.293 17.163 -65.281 1.00 86.44 108 ASP A CA 1
ATOM 853 C C . ASP A 1 108 ? 34.710 16.199 -64.155 1.00 86.44 108 ASP A C 1
ATOM 855 O O . ASP A 1 108 ? 34.238 16.302 -63.017 1.00 86.44 108 ASP A O 1
ATOM 859 N N . LEU A 1 109 ? 35.672 15.310 -64.425 1.00 83.25 109 LEU A N 1
ATOM 860 C CA . LEU A 1 109 ? 36.205 14.370 -63.438 1.00 83.25 109 LEU A CA 1
ATOM 861 C C . LEU A 1 109 ? 36.942 15.051 -62.279 1.00 83.25 109 LEU A C 1
ATOM 863 O O . LEU A 1 109 ? 36.906 14.516 -61.173 1.00 83.25 109 LEU A O 1
ATOM 867 N N . LYS A 1 110 ? 37.570 16.216 -62.477 1.00 80.88 110 LYS A N 1
ATOM 868 C CA . LYS A 1 110 ? 38.179 16.992 -61.379 1.00 80.88 110 LYS A CA 1
ATOM 869 C C . LYS A 1 110 ? 37.143 17.610 -60.446 1.00 80.88 110 LYS A C 1
ATOM 871 O O . LYS A 1 110 ? 37.413 17.740 -59.253 1.00 80.88 110 LYS A O 1
ATOM 876 N N . SER A 1 111 ? 35.973 17.982 -60.962 1.00 84.50 111 SER A N 1
ATOM 877 C CA . SER A 1 111 ? 34.917 18.609 -60.158 1.00 84.50 111 SER A CA 1
ATOM 878 C C . SER A 1 111 ? 34.169 17.607 -59.264 1.00 84.50 111 SER A C 1
ATOM 880 O O . SER A 1 111 ? 33.802 17.932 -58.134 1.00 84.50 111 SER A O 1
ATOM 882 N N . LYS A 1 112 ? 34.013 16.353 -59.715 1.00 85.31 112 LYS A N 1
ATOM 883 C CA . LYS A 1 112 ? 33.275 15.300 -58.987 1.00 85.31 112 LYS A CA 1
ATOM 884 C C . LYS A 1 112 ? 33.815 15.009 -57.575 1.00 85.31 112 LYS A C 1
ATOM 886 O O . LYS A 1 112 ? 33.001 14.946 -56.656 1.00 85.31 112 LYS A O 1
ATOM 891 N N . PRO A 1 113 ? 35.135 14.859 -57.338 1.00 83.75 113 PRO A N 1
ATOM 892 C CA . PRO A 1 113 ? 35.682 14.673 -55.995 1.00 83.75 113 PRO A CA 1
ATOM 893 C C . PRO A 1 113 ? 35.375 15.816 -55.027 1.00 83.75 113 PRO A C 1
ATOM 895 O O . PRO A 1 113 ? 35.252 15.558 -53.836 1.00 83.75 113 PRO A O 1
ATOM 898 N N . ILE A 1 114 ? 35.261 17.055 -55.519 1.00 86.12 114 ILE A N 1
ATOM 899 C CA . ILE A 1 114 ? 34.948 18.225 -54.686 1.00 86.12 114 ILE A CA 1
ATOM 900 C C . ILE A 1 114 ? 33.509 18.112 -54.183 1.00 86.12 114 ILE A C 1
ATOM 902 O O . ILE A 1 114 ? 33.286 18.139 -52.981 1.00 86.12 114 ILE A O 1
ATOM 906 N N . ILE A 1 115 ? 32.564 17.858 -55.093 1.00 88.50 115 ILE A N 1
ATOM 907 C CA . ILE A 1 115 ? 31.143 17.680 -54.757 1.00 88.50 115 ILE A CA 1
ATOM 908 C C . ILE A 1 115 ? 30.962 16.514 -53.780 1.00 88.50 115 ILE A C 1
ATOM 910 O O . ILE A 1 115 ? 30.317 16.657 -52.748 1.00 88.50 115 ILE A O 1
ATOM 914 N N . VAL A 1 116 ? 31.591 15.368 -54.065 1.00 88.88 116 VAL A N 1
ATOM 915 C CA . VAL A 1 116 ? 31.517 14.193 -53.183 1.00 88.88 116 VAL A CA 1
ATOM 916 C C . VAL A 1 116 ? 32.110 14.493 -51.807 1.00 88.88 116 VAL A C 1
ATOM 918 O O . VAL A 1 116 ? 31.590 14.009 -50.805 1.00 88.88 116 VAL A O 1
ATOM 921 N N . LYS A 1 117 ? 33.192 15.273 -51.733 1.00 87.44 117 LYS A N 1
ATOM 922 C CA . LYS A 1 117 ? 33.787 15.667 -50.456 1.00 87.44 117 LYS A CA 1
ATOM 923 C C . LYS A 1 117 ? 32.843 16.565 -49.657 1.00 87.44 117 LYS A C 1
ATOM 925 O O . LYS A 1 117 ? 32.630 16.284 -48.483 1.00 87.44 117 LYS A O 1
ATOM 930 N N . ASP A 1 118 ? 32.260 17.575 -50.293 1.00 89.06 118 ASP A N 1
ATOM 931 C CA . ASP A 1 118 ? 31.319 18.491 -49.644 1.00 89.06 118 ASP A CA 1
ATOM 932 C C . ASP A 1 118 ? 30.072 17.741 -49.140 1.00 89.06 118 ASP A C 1
ATOM 934 O O . ASP A 1 118 ? 29.630 17.951 -48.009 1.00 89.06 118 ASP A O 1
ATOM 938 N N . ASP A 1 119 ? 29.555 16.791 -49.928 1.00 89.94 119 ASP A N 1
ATOM 939 C CA . ASP A 1 119 ? 28.447 15.921 -49.523 1.00 89.94 119 ASP A CA 1
ATOM 940 C C . ASP A 1 119 ? 28.821 15.037 -48.325 1.00 89.94 119 ASP A C 1
ATOM 942 O O . ASP A 1 119 ? 28.033 14.894 -47.388 1.00 89.94 119 ASP A O 1
ATOM 946 N N . VAL A 1 120 ? 30.025 14.454 -48.324 1.00 89.56 120 VAL A N 1
ATOM 947 C CA . VAL A 1 120 ? 30.523 13.635 -47.208 1.00 89.56 120 VAL A CA 1
ATOM 948 C C . VAL A 1 120 ? 30.687 14.470 -45.941 1.00 89.56 120 VAL A C 1
ATOM 950 O O . VAL A 1 120 ? 30.270 14.020 -44.873 1.00 89.56 120 VAL A O 1
ATOM 953 N N . ASP A 1 121 ? 31.249 15.673 -46.044 1.00 90.56 121 ASP A N 1
ATOM 954 C CA . ASP A 1 121 ? 31.434 16.574 -44.905 1.00 90.56 121 ASP A CA 1
ATOM 955 C C . ASP A 1 121 ? 30.073 17.019 -44.335 1.00 90.56 121 ASP A C 1
ATOM 957 O O . ASP A 1 121 ? 29.862 16.957 -43.122 1.00 90.56 121 ASP A O 1
ATOM 961 N N . ASN A 1 122 ? 29.099 17.340 -45.193 1.00 92.31 122 ASN A N 1
ATOM 962 C CA . ASN A 1 122 ? 27.732 17.666 -44.776 1.00 92.31 122 ASN A CA 1
ATOM 963 C C . ASN A 1 122 ? 27.008 16.467 -44.131 1.00 92.31 122 ASN A C 1
ATOM 965 O O . ASN A 1 122 ? 26.335 16.609 -43.108 1.00 92.31 122 ASN A O 1
ATOM 969 N N . VAL A 1 123 ? 27.139 15.260 -44.693 1.00 91.75 123 VAL A N 1
ATOM 970 C CA . VAL A 1 123 ? 26.581 14.039 -44.084 1.00 91.75 123 VAL A CA 1
ATOM 971 C C . VAL A 1 123 ? 27.214 13.784 -42.720 1.00 91.75 123 VAL A C 1
ATOM 973 O O . VAL A 1 123 ? 26.501 13.455 -41.772 1.00 91.75 123 VAL A O 1
ATOM 976 N N . LYS A 1 124 ? 28.530 13.969 -42.598 1.00 91.00 124 LYS A N 1
ATOM 977 C CA . LYS A 1 124 ? 29.252 13.800 -41.338 1.00 91.00 124 LYS A CA 1
ATOM 978 C C . LYS A 1 124 ? 28.769 14.788 -40.276 1.00 91.00 124 LYS A C 1
ATOM 980 O O . LYS A 1 124 ? 28.440 14.354 -39.177 1.00 91.00 124 LYS A O 1
ATOM 985 N N . GLU A 1 125 ? 28.652 16.073 -40.607 1.00 93.38 125 GLU A N 1
ATOM 986 C CA . GLU A 1 125 ? 28.147 17.097 -39.683 1.00 93.38 125 GLU A CA 1
ATOM 987 C C . GLU A 1 125 ? 26.711 16.790 -39.223 1.00 93.38 125 GLU A C 1
ATOM 989 O O . GLU A 1 125 ? 26.383 16.902 -38.040 1.00 93.38 125 GLU A O 1
ATOM 994 N N . ASN A 1 126 ? 25.843 16.357 -40.142 1.00 92.25 126 ASN A N 1
ATOM 995 C CA . ASN A 1 126 ? 24.466 15.996 -39.805 1.00 92.25 126 ASN A CA 1
ATOM 996 C C . ASN A 1 126 ? 24.388 14.743 -38.924 1.00 92.25 126 ASN A C 1
ATOM 998 O O . ASN A 1 126 ? 23.555 14.687 -38.019 1.00 92.25 126 ASN A O 1
ATOM 1002 N N . LEU A 1 127 ? 25.252 13.753 -39.163 1.00 91.12 127 LEU A N 1
ATOM 1003 C CA . LEU A 1 127 ? 25.351 12.567 -38.315 1.00 91.12 127 LEU A CA 1
ATOM 1004 C C . LEU A 1 127 ? 25.860 12.918 -36.917 1.00 91.12 127 LEU A C 1
ATOM 1006 O O . LEU A 1 127 ? 25.281 12.441 -35.947 1.00 91.12 127 LEU A O 1
ATOM 1010 N N . GLU A 1 128 ? 26.881 13.769 -36.797 1.00 92.75 128 GLU A N 1
ATOM 1011 C CA . GLU A 1 128 ? 27.378 14.244 -35.499 1.00 92.75 128 GLU A CA 1
ATOM 1012 C C . GLU A 1 128 ? 26.263 14.950 -34.714 1.00 92.75 128 GLU A C 1
ATOM 1014 O O . GLU A 1 128 ? 25.966 14.556 -33.589 1.00 92.75 128 GLU A O 1
ATOM 1019 N N . LYS A 1 129 ? 25.528 15.878 -35.344 1.00 93.25 129 LYS A N 1
ATOM 1020 C CA . LYS A 1 129 ? 24.374 16.545 -34.710 1.00 93.25 129 LYS A CA 1
ATOM 1021 C C . LYS A 1 129 ? 23.272 15.571 -34.284 1.00 93.25 129 LYS A C 1
ATOM 1023 O O . LYS A 1 129 ? 22.674 15.748 -33.223 1.00 93.25 129 LYS A O 1
ATOM 1028 N N . GLN A 1 130 ? 22.970 14.558 -35.099 1.00 91.50 130 GLN A N 1
ATOM 1029 C CA . GLN A 1 130 ? 21.986 13.534 -34.734 1.00 91.50 130 GLN A CA 1
ATOM 1030 C C . GLN A 1 130 ? 22.462 12.685 -33.556 1.00 91.50 130 GLN A C 1
ATOM 1032 O O . GLN A 1 130 ? 21.670 12.395 -32.661 1.00 91.50 130 GLN A O 1
ATOM 1037 N N . VAL A 1 131 ? 23.740 12.301 -33.541 1.00 92.25 131 VAL A N 1
ATOM 1038 C CA . VAL A 1 131 ? 24.337 11.547 -32.437 1.00 92.25 131 VAL A CA 1
ATOM 1039 C C . VAL A 1 131 ? 24.283 12.365 -31.152 1.00 92.25 131 VAL A C 1
ATOM 1041 O O . VAL A 1 131 ? 23.794 11.845 -30.153 1.00 92.25 131 VAL A O 1
ATOM 1044 N N . ASP A 1 132 ? 24.680 13.636 -31.183 1.00 93.06 132 ASP A N 1
ATOM 1045 C CA . ASP A 1 132 ? 24.634 14.523 -30.017 1.00 93.06 132 ASP A CA 1
ATOM 1046 C C . ASP A 1 132 ? 23.196 14.706 -29.507 1.00 93.06 132 ASP A C 1
ATOM 1048 O O . ASP A 1 132 ? 22.934 14.596 -28.309 1.00 93.06 132 ASP A O 1
ATOM 1052 N N . SER A 1 133 ? 22.231 14.901 -30.414 1.00 94.19 133 SER A N 1
ATOM 1053 C CA . SER A 1 133 ? 20.811 15.006 -30.056 1.00 94.19 133 SER A CA 1
ATOM 1054 C C . SER A 1 133 ? 20.282 13.728 -29.400 1.00 94.19 133 SER A C 1
ATOM 1056 O O . SER A 1 133 ? 19.554 13.805 -28.411 1.00 94.19 133 SER A O 1
ATOM 1058 N N . LEU A 1 134 ? 20.632 12.553 -29.931 1.00 93.56 134 LEU A N 1
ATOM 1059 C CA . LEU A 1 134 ? 20.222 11.263 -29.367 1.00 93.56 134 LEU A CA 1
ATOM 1060 C C . LEU A 1 134 ? 20.911 10.984 -28.028 1.00 93.56 134 LEU A C 1
ATOM 1062 O O . LEU A 1 134 ? 20.302 10.411 -27.125 1.00 93.56 134 LEU A O 1
ATOM 1066 N N . GLN A 1 135 ? 22.178 11.374 -27.883 1.00 93.81 135 GLN A N 1
ATOM 1067 C CA . GLN A 1 135 ? 22.905 11.267 -26.621 1.00 93.81 135 GLN A CA 1
ATOM 1068 C C . GLN A 1 135 ? 22.269 12.146 -25.546 1.00 93.81 135 GLN A C 1
ATOM 1070 O O . GLN A 1 135 ? 22.053 11.660 -24.436 1.00 93.81 135 GLN A O 1
ATOM 1075 N N . GLN A 1 136 ? 21.900 13.385 -25.882 1.00 91.94 136 GLN A N 1
ATOM 1076 C CA . GLN A 1 136 ? 21.214 14.281 -24.955 1.00 91.94 136 GLN A CA 1
ATOM 1077 C C . GLN A 1 136 ? 19.833 13.743 -24.561 1.00 91.94 136 GLN A C 1
ATOM 1079 O O . GLN A 1 136 ? 19.526 13.667 -23.375 1.00 91.94 136 GLN A O 1
ATOM 1084 N N . GLU A 1 137 ? 19.030 13.279 -25.524 1.00 93.69 137 GLU A N 1
ATOM 1085 C CA . GLU A 1 137 ? 17.721 12.676 -25.237 1.00 93.69 137 GLU A CA 1
ATOM 1086 C C . GLU A 1 137 ? 17.850 11.455 -24.308 1.00 93.69 137 GLU A C 1
ATOM 1088 O O . GLU A 1 137 ? 17.046 11.257 -23.393 1.00 93.69 137 GLU A O 1
ATOM 1093 N N . ASN A 1 138 ? 18.871 10.622 -24.524 1.00 92.50 138 ASN A N 1
ATOM 1094 C CA . ASN A 1 138 ? 19.136 9.478 -23.659 1.00 92.50 138 ASN A CA 1
ATOM 1095 C C . ASN A 1 138 ? 19.593 9.904 -22.259 1.00 92.50 138 ASN A C 1
ATOM 1097 O O . ASN A 1 138 ? 19.184 9.271 -21.286 1.00 92.50 138 ASN A O 1
ATOM 1101 N N . LEU A 1 139 ? 20.393 10.967 -22.137 1.00 94.12 139 LEU A N 1
ATOM 1102 C CA . LEU A 1 139 ? 20.814 11.508 -20.846 1.00 94.12 139 LEU A CA 1
ATOM 1103 C C . LEU A 1 139 ? 19.611 12.023 -20.041 1.00 94.12 139 LEU A C 1
ATOM 1105 O O . LEU A 1 139 ? 19.448 11.638 -18.884 1.00 94.12 139 LEU A O 1
ATOM 1109 N N . ASP A 1 140 ? 18.717 12.782 -20.678 1.00 92.50 140 ASP A N 1
ATOM 1110 C CA . ASP A 1 140 ? 17.493 13.299 -20.053 1.00 92.50 140 ASP A CA 1
ATOM 1111 C C . ASP A 1 140 ? 16.575 12.151 -19.578 1.00 92.50 140 ASP A C 1
ATOM 1113 O O . ASP A 1 140 ? 15.988 12.194 -18.490 1.00 92.50 140 ASP A O 1
ATOM 1117 N N . LYS A 1 141 ? 16.472 11.070 -20.368 1.00 93.75 141 LYS A N 1
ATOM 1118 C CA . LYS A 1 141 ? 15.731 9.855 -19.982 1.00 93.75 141 LYS A CA 1
ATOM 1119 C C . LYS A 1 141 ? 16.360 9.144 -18.786 1.00 93.75 141 LYS A C 1
ATOM 1121 O O . LYS A 1 141 ? 15.619 8.664 -17.925 1.00 93.75 141 LYS A O 1
ATOM 1126 N N . ILE A 1 142 ? 17.690 9.057 -18.728 1.00 92.56 142 ILE A N 1
ATOM 1127 C CA . ILE A 1 142 ? 18.414 8.453 -17.599 1.00 92.56 142 ILE A CA 1
ATOM 1128 C C . ILE A 1 142 ? 18.162 9.272 -16.329 1.00 92.56 142 ILE A C 1
ATOM 1130 O O . ILE A 1 142 ? 17.765 8.699 -15.315 1.00 92.56 142 ILE A O 1
ATOM 1134 N N . GLU A 1 143 ? 18.274 10.600 -16.398 1.00 93.31 143 GLU A N 1
ATOM 1135 C CA . GLU A 1 143 ? 18.017 11.489 -15.259 1.00 93.31 143 GLU A CA 1
ATOM 1136 C C . GLU A 1 143 ? 16.567 11.366 -14.756 1.00 93.31 143 GLU A C 1
ATOM 1138 O O . GLU A 1 143 ? 16.310 11.245 -13.552 1.00 93.31 143 GLU A O 1
ATOM 1143 N N . SER A 1 144 ? 15.598 11.295 -15.676 1.00 94.69 144 SER A N 1
ATOM 1144 C CA . SER A 1 144 ? 14.203 11.026 -15.319 1.00 94.69 144 SER A CA 1
ATOM 1145 C C . SER A 1 144 ? 14.021 9.658 -14.647 1.00 94.69 144 SER A C 1
ATOM 1147 O O . SER A 1 144 ? 13.204 9.536 -13.729 1.00 94.69 144 SER A O 1
ATOM 1149 N N . CYS A 1 145 ? 14.741 8.622 -15.089 1.00 91.19 145 CYS A N 1
ATOM 1150 C CA . CYS A 1 145 ? 14.684 7.296 -14.468 1.00 91.19 145 CYS A CA 1
ATOM 1151 C C . CYS A 1 145 ? 15.269 7.307 -13.051 1.00 91.19 145 CYS A C 1
ATOM 1153 O O . CYS A 1 145 ? 14.670 6.723 -12.146 1.00 91.19 145 CYS A O 1
ATOM 1155 N N . ASP A 1 146 ? 16.382 8.007 -12.830 1.00 93.12 146 ASP A N 1
ATOM 1156 C CA . ASP A 1 146 ? 16.996 8.136 -11.505 1.00 93.12 146 ASP A CA 1
ATOM 1157 C C . ASP A 1 146 ? 16.080 8.871 -10.521 1.00 93.12 146 ASP A C 1
ATOM 1159 O O . ASP A 1 146 ? 15.918 8.445 -9.371 1.00 93.12 146 ASP A O 1
ATOM 1163 N N . LYS A 1 147 ? 15.384 9.919 -10.980 1.00 93.56 147 LYS A N 1
ATOM 1164 C CA . LYS A 1 147 ? 14.367 10.605 -10.174 1.00 93.56 147 LYS A CA 1
ATOM 1165 C C . LYS A 1 147 ? 13.229 9.667 -9.760 1.00 93.56 147 LYS A C 1
ATOM 1167 O O . LYS A 1 147 ? 12.871 9.619 -8.581 1.00 93.56 147 LYS A O 1
ATOM 1172 N N . LEU A 1 148 ? 12.690 8.884 -10.699 1.00 93.44 148 LEU A N 1
ATOM 1173 C CA . LEU A 1 148 ? 11.646 7.892 -10.408 1.00 93.44 148 LEU A CA 1
ATOM 1174 C C . LEU A 1 148 ? 12.136 6.807 -9.442 1.00 93.44 148 LEU A C 1
ATOM 1176 O O . LEU A 1 148 ? 11.386 6.387 -8.559 1.00 93.44 148 LEU A O 1
ATOM 1180 N N . LYS A 1 149 ? 13.395 6.378 -9.568 1.00 95.56 149 LYS A N 1
ATOM 1181 C CA . LYS A 1 149 ? 14.020 5.427 -8.645 1.00 95.56 149 LYS A CA 1
ATOM 1182 C C . LYS A 1 149 ? 14.078 5.987 -7.221 1.00 95.56 149 LYS A C 1
ATOM 1184 O O . LYS A 1 149 ? 13.659 5.300 -6.291 1.00 95.56 149 LYS A O 1
ATOM 1189 N N . CYS A 1 150 ? 14.490 7.244 -7.055 1.00 90.50 150 CYS A N 1
ATOM 1190 C CA . CYS A 1 150 ? 14.519 7.907 -5.747 1.00 90.50 150 CYS A CA 1
ATOM 1191 C C . CYS A 1 150 ? 13.113 8.018 -5.132 1.00 90.50 150 CYS A C 1
ATOM 1193 O O . CYS A 1 150 ? 12.916 7.742 -3.947 1.00 90.50 150 CYS A O 1
ATOM 1195 N N . GLU A 1 151 ? 12.100 8.367 -5.932 1.00 92.75 151 GLU A N 1
ATOM 1196 C CA . GLU A 1 151 ? 10.704 8.391 -5.476 1.00 92.75 151 GLU A CA 1
ATOM 1197 C C . GLU A 1 151 ? 10.205 7.005 -5.033 1.00 92.75 151 GLU A C 1
ATOM 1199 O O . GLU A 1 151 ? 9.455 6.890 -4.055 1.00 92.75 151 GLU A O 1
ATOM 1204 N N . LEU A 1 152 ? 10.620 5.947 -5.735 1.00 94.19 152 LEU A N 1
ATOM 1205 C CA . LEU A 1 152 ? 10.265 4.565 -5.421 1.00 94.19 152 LEU A CA 1
ATOM 1206 C C . LEU A 1 152 ? 10.937 4.085 -4.127 1.00 94.19 152 LEU A C 1
ATOM 1208 O O . LEU A 1 152 ? 10.276 3.454 -3.299 1.00 94.19 152 LEU A O 1
ATOM 1212 N N . GLU A 1 153 ? 12.201 4.438 -3.897 1.00 93.19 153 GLU A N 1
ATOM 1213 C CA . GLU A 1 153 ? 12.914 4.154 -2.644 1.00 93.19 153 GLU A CA 1
ATOM 1214 C C . GLU A 1 153 ? 12.226 4.828 -1.446 1.00 93.19 153 GLU A C 1
ATOM 1216 O O . GLU A 1 153 ? 11.924 4.168 -0.449 1.00 93.19 153 GLU A O 1
ATOM 1221 N N . VAL A 1 154 ? 11.848 6.107 -1.568 1.00 94.69 154 VAL A N 1
ATOM 1222 C CA . VAL A 1 154 ? 11.097 6.823 -0.518 1.00 94.69 154 VAL A CA 1
ATOM 1223 C C . VAL A 1 154 ? 9.746 6.158 -0.234 1.00 94.69 154 VAL A C 1
ATOM 1225 O O . VAL A 1 154 ? 9.355 6.012 0.929 1.00 94.69 154 VAL A O 1
ATOM 1228 N N . LYS A 1 155 ? 9.011 5.744 -1.276 1.00 94.50 155 LYS A N 1
ATOM 1229 C CA . LYS A 1 155 ? 7.742 5.011 -1.111 1.00 94.50 155 LYS A CA 1
ATOM 1230 C C . LYS A 1 155 ? 7.954 3.663 -0.421 1.00 94.50 155 LYS A C 1
ATOM 1232 O O . LYS A 1 155 ? 7.152 3.308 0.440 1.00 94.50 155 LYS A O 1
ATOM 1237 N N . THR A 1 156 ? 9.034 2.957 -0.745 1.00 93.19 156 THR A N 1
ATOM 1238 C CA . THR A 1 156 ? 9.381 1.660 -0.142 1.00 93.19 156 THR A CA 1
ATOM 1239 C C . THR A 1 156 ? 9.630 1.796 1.359 1.00 93.19 156 THR A C 1
ATOM 1241 O O . THR A 1 156 ? 9.026 1.067 2.143 1.00 93.19 156 THR A O 1
ATOM 1244 N N . VAL A 1 157 ? 10.411 2.798 1.778 1.00 94.38 157 VAL A N 1
ATOM 1245 C CA . VAL A 1 157 ? 10.659 3.083 3.204 1.00 94.38 157 VAL A CA 1
ATOM 1246 C C . VAL A 1 157 ? 9.360 3.418 3.948 1.00 94.38 157 VAL A C 1
ATOM 1248 O O . VAL A 1 157 ? 9.121 2.916 5.047 1.00 94.38 157 VAL A O 1
ATOM 1251 N N . LYS A 1 158 ? 8.474 4.229 3.349 1.00 94.44 158 LYS A N 1
ATOM 1252 C CA . LYS A 1 158 ? 7.160 4.543 3.945 1.00 94.44 158 LYS A CA 1
ATOM 1253 C C . LYS A 1 158 ? 6.293 3.296 4.123 1.00 94.44 158 LYS A C 1
ATOM 1255 O O . LYS A 1 158 ? 5.618 3.167 5.141 1.00 94.44 158 LYS A O 1
ATOM 1260 N N . LEU A 1 159 ? 6.305 2.394 3.144 1.00 93.62 159 LEU A N 1
ATOM 1261 C CA . LEU A 1 159 ? 5.520 1.162 3.175 1.00 93.62 159 LEU A CA 1
ATOM 1262 C C . LEU A 1 159 ? 6.047 0.190 4.238 1.00 93.62 159 LEU A C 1
ATOM 1264 O O . LEU A 1 159 ? 5.253 -0.414 4.953 1.00 93.62 159 LEU A O 1
ATOM 1268 N N . GLN A 1 160 ? 7.369 0.110 4.406 1.00 93.94 160 GLN A N 1
ATOM 1269 C CA . GLN A 1 160 ? 8.001 -0.681 5.463 1.00 93.94 160 GLN A CA 1
ATOM 1270 C C . GLN A 1 160 ? 7.609 -0.183 6.862 1.00 93.94 160 GLN A C 1
ATOM 1272 O O . GLN A 1 160 ? 7.189 -0.982 7.694 1.00 93.94 160 GLN A O 1
ATOM 1277 N N . LYS A 1 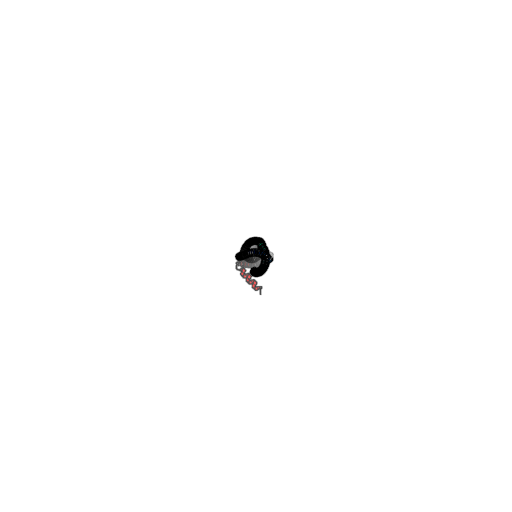161 ? 7.619 1.139 7.083 1.00 94.56 161 LYS A N 1
ATOM 1278 C CA . LYS A 1 161 ? 7.155 1.741 8.343 1.00 94.56 161 LYS A CA 1
ATOM 1279 C C . LYS A 1 161 ? 5.680 1.438 8.638 1.00 94.56 161 LYS A C 1
ATOM 1281 O O . LYS A 1 161 ? 5.336 1.083 9.758 1.00 94.56 161 LYS A O 1
ATOM 1286 N N . LEU A 1 162 ? 4.807 1.529 7.630 1.00 92.94 162 LEU A N 1
ATOM 1287 C CA . LEU A 1 162 ? 3.392 1.167 7.791 1.00 92.94 162 LEU A CA 1
ATOM 1288 C C . LEU A 1 162 ? 3.205 -0.311 8.165 1.00 92.94 162 LEU A C 1
ATOM 1290 O O . LEU A 1 162 ? 2.268 -0.643 8.891 1.00 92.94 162 LEU A O 1
ATOM 1294 N N . LEU A 1 163 ? 4.080 -1.193 7.677 1.00 94.00 163 LEU A N 1
ATOM 1295 C CA . LEU A 1 163 ? 4.068 -2.611 8.031 1.00 94.00 163 LEU A CA 1
ATOM 1296 C C . LEU A 1 163 ? 4.409 -2.817 9.518 1.00 94.00 163 LEU A C 1
ATOM 1298 O O . LEU A 1 163 ? 3.704 -3.548 10.213 1.00 94.00 163 LEU A O 1
ATOM 1302 N N . GLU A 1 164 ? 5.442 -2.125 10.009 1.00 92.75 164 GLU A N 1
ATOM 1303 C CA . GLU A 1 164 ? 5.855 -2.131 11.422 1.00 92.75 164 GLU A CA 1
ATOM 1304 C C . GLU A 1 164 ? 4.748 -1.589 12.346 1.00 92.75 164 GLU A C 1
ATOM 1306 O O . GLU A 1 164 ? 4.448 -2.181 13.391 1.00 92.75 164 GLU A O 1
ATOM 1311 N N . ASP A 1 165 ? 4.076 -0.508 11.932 1.00 91.50 165 ASP A N 1
ATOM 1312 C CA . ASP A 1 165 ? 2.925 0.057 12.645 1.00 91.50 165 ASP A CA 1
ATOM 1313 C C . ASP A 1 165 ? 1.756 -0.949 12.698 1.00 91.50 165 ASP A C 1
ATOM 1315 O O . ASP A 1 165 ? 1.115 -1.130 13.739 1.00 91.50 165 ASP A O 1
ATOM 1319 N N . MET A 1 166 ? 1.492 -1.661 11.595 1.00 92.69 166 MET A N 1
ATOM 1320 C CA . MET A 1 166 ? 0.458 -2.699 11.532 1.00 92.69 166 MET A CA 1
ATOM 1321 C C . MET A 1 166 ? 0.726 -3.865 12.489 1.00 92.69 166 MET A C 1
ATOM 1323 O O . MET A 1 166 ? -0.207 -4.368 13.121 1.00 92.69 166 MET A O 1
ATOM 1327 N N . ASP A 1 167 ? 1.973 -4.317 12.597 1.00 91.25 167 ASP A N 1
ATOM 1328 C CA . ASP A 1 167 ? 2.328 -5.413 13.498 1.00 91.25 167 ASP A CA 1
ATOM 1329 C C . ASP A 1 167 ? 2.264 -4.986 14.971 1.00 91.25 167 ASP A C 1
ATOM 1331 O O . ASP A 1 167 ? 1.758 -5.745 15.807 1.00 91.25 167 ASP A O 1
ATOM 1335 N N . SER A 1 168 ? 2.631 -3.738 15.275 1.00 91.19 168 SER A N 1
ATOM 1336 C CA . SER A 1 168 ? 2.429 -3.134 16.600 1.00 91.19 168 SER A CA 1
ATOM 1337 C C . SER A 1 168 ? 0.941 -3.102 16.982 1.00 91.19 168 SER A C 1
ATOM 1339 O O . SER A 1 168 ? 0.556 -3.552 18.065 1.00 91.19 168 SER A O 1
ATOM 1341 N N . LEU A 1 169 ? 0.068 -2.689 16.056 1.00 90.31 169 LEU A N 1
ATOM 1342 C CA . LEU A 1 169 ? -1.386 -2.687 16.265 1.00 90.31 169 LEU A CA 1
ATOM 1343 C C . LEU A 1 169 ? -1.967 -4.093 16.464 1.00 90.31 169 LEU A C 1
ATOM 1345 O O . LEU A 1 169 ? -2.863 -4.277 17.293 1.00 90.31 169 LEU A O 1
ATOM 1349 N N . LYS A 1 170 ? -1.471 -5.111 15.747 1.00 91.00 170 LYS A N 1
ATOM 1350 C CA . LYS A 1 170 ? -1.881 -6.509 15.990 1.00 91.00 170 LYS A CA 1
ATOM 1351 C C . LYS A 1 170 ? -1.508 -6.956 17.401 1.00 91.00 170 LYS A C 1
ATOM 1353 O O . LYS A 1 170 ? -2.305 -7.633 18.058 1.00 91.00 170 LYS A O 1
ATOM 1358 N N . GLN A 1 171 ? -0.324 -6.573 17.877 1.00 89.12 171 GLN A N 1
ATOM 1359 C CA . GLN A 1 171 ? 0.106 -6.889 19.233 1.00 89.12 171 GLN A CA 1
ATOM 1360 C C . GLN A 1 171 ? -0.816 -6.229 20.265 1.00 89.12 171 GLN A C 1
ATOM 1362 O O . GLN A 1 171 ? -1.279 -6.906 21.188 1.00 89.12 171 GLN A O 1
ATOM 1367 N N . ASP A 1 172 ? -1.151 -4.954 20.089 1.00 86.81 172 ASP A N 1
ATOM 1368 C CA . ASP A 1 172 ? -2.038 -4.235 21.006 1.00 86.81 172 ASP A CA 1
ATOM 1369 C C . ASP A 1 172 ? -3.478 -4.754 20.966 1.00 86.81 172 ASP A C 1
ATOM 1371 O O . ASP A 1 172 ? -4.107 -4.905 22.018 1.00 86.81 172 ASP A O 1
ATOM 1375 N N . LYS A 1 173 ? -3.977 -5.166 19.796 1.00 91.31 173 LYS A N 1
ATOM 1376 C CA . LYS A 1 173 ? -5.256 -5.879 19.682 1.00 91.31 173 LYS A CA 1
ATOM 1377 C C . LYS A 1 173 ? -5.258 -7.161 20.519 1.00 91.31 173 LYS A C 1
ATOM 1379 O O . LYS A 1 173 ? -6.201 -7.397 21.270 1.00 91.31 173 LYS A O 1
ATOM 1384 N N . SER A 1 174 ? -4.186 -7.955 20.457 1.00 86.62 174 SER A N 1
ATOM 1385 C CA . SER A 1 174 ? -4.084 -9.191 21.247 1.00 86.62 174 SER A CA 1
ATOM 1386 C C . SER A 1 174 ? -4.073 -8.937 22.763 1.00 86.62 174 SER A C 1
ATOM 1388 O O . SER A 1 174 ? -4.658 -9.713 23.521 1.00 86.62 174 SER A O 1
ATOM 1390 N N . LYS A 1 175 ? -3.453 -7.836 23.222 1.00 88.12 175 LYS A N 1
ATOM 13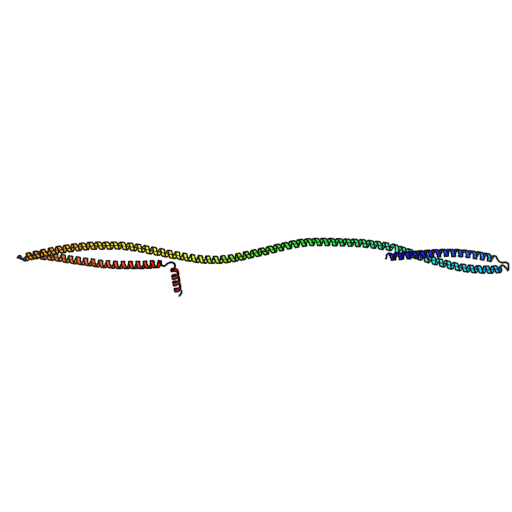91 C CA . LYS A 1 175 ? -3.488 -7.413 24.635 1.00 88.12 175 LYS A CA 1
ATOM 1392 C C . LYS A 1 175 ? -4.904 -6.998 25.036 1.00 88.12 175 LYS A C 1
ATOM 1394 O O . LYS A 1 175 ? -5.408 -7.456 26.056 1.00 88.12 175 LYS A O 1
ATOM 1399 N N . SER A 1 176 ? -5.561 -6.207 24.190 1.00 81.94 176 SER A N 1
ATOM 1400 C CA . SER A 1 176 ? -6.935 -5.733 24.395 1.00 81.94 176 SER A CA 1
ATOM 1401 C C . SER A 1 176 ? -7.929 -6.894 24.511 1.00 81.94 176 SER A C 1
ATOM 1403 O O . SER A 1 176 ? -8.776 -6.907 25.402 1.00 81.94 176 SER A O 1
ATOM 1405 N N . GLU A 1 177 ? -7.798 -7.915 23.658 1.00 88.19 177 GLU A N 1
ATOM 1406 C CA . GLU A 1 177 ? -8.631 -9.124 23.700 1.00 88.19 177 GLU A CA 1
ATOM 1407 C C . GLU A 1 177 ? -8.433 -9.940 24.987 1.00 88.19 177 GLU A C 1
ATOM 1409 O O . GLU A 1 177 ? -9.394 -10.525 25.493 1.00 88.19 177 GLU A O 1
ATOM 1414 N N . LYS A 1 178 ? -7.213 -9.977 25.545 1.00 87.19 178 LYS A N 1
ATOM 1415 C CA . LYS A 1 178 ? -6.964 -10.602 26.855 1.00 87.19 178 LYS A CA 1
ATOM 1416 C C . LYS A 1 178 ? -7.677 -9.840 27.971 1.00 87.19 178 LYS A C 1
ATOM 1418 O O . LYS A 1 178 ? -8.416 -10.460 28.732 1.00 87.19 178 LYS A O 1
ATOM 1423 N N . SER A 1 179 ? -7.539 -8.515 28.011 1.00 86.19 179 SER A N 1
ATOM 1424 C CA . SER A 1 179 ? -8.226 -7.672 29.000 1.00 86.19 179 SER A CA 1
ATOM 1425 C C . SER A 1 179 ? -9.753 -7.766 28.895 1.00 86.19 179 SER A C 1
ATOM 1427 O O . SER A 1 179 ? -10.443 -7.769 29.911 1.00 86.19 179 SER A O 1
ATOM 1429 N N . LEU A 1 180 ? -10.301 -7.907 27.684 1.00 86.81 180 LEU A N 1
ATOM 1430 C CA . LEU A 1 180 ? -11.739 -8.104 27.490 1.00 86.81 180 LEU A CA 1
ATOM 1431 C C . LEU A 1 180 ? -12.220 -9.440 28.079 1.00 86.81 180 LEU A C 1
ATOM 1433 O O . LEU A 1 180 ? -13.237 -9.477 28.768 1.00 86.81 180 LEU A O 1
ATOM 1437 N N . LYS A 1 181 ? -11.468 -10.530 27.869 1.00 88.12 181 LYS A N 1
ATOM 1438 C CA . LYS A 1 181 ? -11.779 -11.840 28.471 1.00 88.12 181 LYS A CA 1
ATOM 1439 C C . LYS A 1 181 ? -11.731 -11.795 30.001 1.00 88.12 181 LYS A C 1
ATOM 1441 O O . LYS A 1 181 ? -12.571 -12.417 30.652 1.00 88.12 181 LYS A O 1
ATOM 1446 N N . GLU A 1 182 ? -10.785 -11.051 30.572 1.00 86.56 182 GLU A N 1
ATOM 1447 C CA . GLU A 1 182 ? -10.708 -10.815 32.019 1.00 86.56 182 GLU A CA 1
ATOM 1448 C C . GLU A 1 182 ? -11.936 -10.039 32.523 1.00 86.56 182 GLU A C 1
ATOM 1450 O O . GLU A 1 182 ? -12.594 -10.482 33.467 1.00 86.56 182 GLU A O 1
ATOM 1455 N N . MET A 1 183 ? -12.327 -8.957 31.845 1.00 82.06 183 MET A N 1
ATOM 1456 C CA . MET A 1 183 ? -13.546 -8.195 32.156 1.00 82.06 183 MET A CA 1
ATOM 1457 C C . MET A 1 183 ? -14.820 -9.050 32.090 1.00 82.06 183 MET A C 1
ATOM 1459 O O . MET A 1 183 ? -15.660 -8.973 32.989 1.00 82.06 183 MET A O 1
ATOM 1463 N N . ASP A 1 184 ? -14.958 -9.915 31.083 1.00 86.56 184 ASP A N 1
ATOM 1464 C CA . ASP A 1 184 ? -16.094 -10.839 30.976 1.00 86.56 184 ASP A CA 1
ATOM 1465 C C . ASP A 1 184 ? -16.135 -11.841 32.136 1.00 86.56 184 ASP A C 1
ATOM 1467 O O . ASP A 1 184 ? -17.210 -12.157 32.661 1.00 86.56 184 ASP A O 1
ATOM 1471 N N . SER A 1 185 ? -14.970 -12.339 32.563 1.00 85.56 185 SER A N 1
ATOM 1472 C CA . SER A 1 185 ? -14.877 -13.229 33.722 1.00 85.56 185 SER A CA 1
ATOM 1473 C C . SER A 1 185 ? -15.259 -12.515 35.025 1.00 85.56 185 SER A C 1
ATOM 1475 O O . SER A 1 185 ? -16.057 -13.053 35.793 1.00 85.56 185 SER A O 1
ATOM 1477 N N . LEU A 1 186 ? -14.816 -11.268 35.224 1.00 85.69 186 LEU A N 1
ATOM 1478 C CA . LEU A 1 186 ? -15.207 -10.431 36.365 1.00 85.69 186 LEU A CA 1
ATOM 1479 C C . LEU A 1 186 ? -16.708 -10.121 36.366 1.00 85.69 186 LEU A C 1
ATOM 1481 O O . LEU A 1 186 ? -17.358 -10.225 37.404 1.00 85.69 186 LEU A O 1
ATOM 1485 N N . SER A 1 187 ? -17.286 -9.813 35.203 1.00 87.38 187 SER A N 1
ATOM 1486 C CA . SER A 1 187 ? -18.725 -9.564 35.050 1.00 87.38 187 SER A CA 1
ATOM 1487 C C . SER A 1 187 ? -19.567 -10.777 35.463 1.00 87.38 187 SER A C 1
ATOM 1489 O O . SER A 1 187 ? -20.569 -10.632 36.170 1.00 87.38 187 SER A O 1
ATOM 1491 N N . LYS A 1 188 ? -19.141 -11.998 35.099 1.00 87.50 188 LYS A N 1
ATOM 1492 C CA . LYS A 1 188 ? -19.789 -13.242 35.556 1.00 87.50 188 LYS A CA 1
ATOM 1493 C C . LYS A 1 188 ? -19.718 -13.395 37.078 1.00 87.50 188 LYS A C 1
ATOM 1495 O O . LYS A 1 188 ? -20.738 -13.709 37.693 1.00 87.50 188 LYS A O 1
ATOM 1500 N N . THR A 1 189 ? -18.565 -13.112 37.683 1.00 82.88 189 THR A N 1
ATOM 1501 C CA . THR A 1 189 ? -18.384 -13.158 39.143 1.00 82.88 189 THR A CA 1
ATOM 1502 C C . THR A 1 189 ? -19.255 -12.121 39.858 1.00 82.88 189 THR A C 1
ATOM 1504 O O . THR A 1 189 ? -19.920 -12.453 40.838 1.00 82.88 189 THR A O 1
ATOM 1507 N N . CYS A 1 190 ? -19.342 -10.889 39.345 1.00 79.25 190 CYS A N 1
ATOM 1508 C CA . CYS A 1 190 ? -20.236 -9.855 39.880 1.00 79.25 190 CYS A CA 1
ATOM 1509 C C . CYS A 1 190 ? -21.709 -10.274 39.821 1.00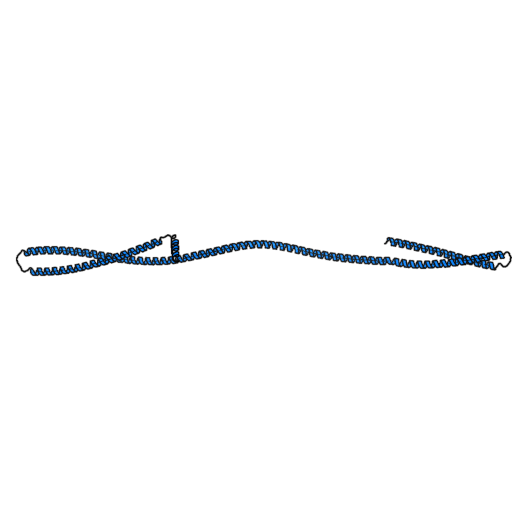 79.25 190 CYS A C 1
ATOM 1511 O O . CYS A 1 190 ? -22.440 -10.073 40.791 1.00 79.25 190 CYS A O 1
ATOM 1513 N N . LYS A 1 191 ? -22.153 -10.899 38.721 1.00 85.50 191 LYS A N 1
ATOM 1514 C CA . LYS A 1 191 ? -23.522 -11.433 38.621 1.00 85.50 191 LYS A CA 1
ATOM 1515 C C . LYS A 1 191 ? -23.791 -12.489 39.693 1.00 85.50 191 LYS A C 1
ATOM 1517 O O . LYS A 1 191 ? -24.828 -12.409 40.343 1.00 85.50 191 LYS A O 1
ATOM 1522 N N . GLN A 1 192 ? -22.851 -13.413 39.920 1.00 85.25 192 GLN A N 1
ATOM 1523 C CA . GLN A 1 192 ? -22.948 -14.396 41.007 1.00 85.25 192 GLN A CA 1
ATOM 1524 C C . GLN A 1 192 ? -23.040 -13.731 42.386 1.00 85.25 192 GLN A C 1
ATOM 1526 O O . GLN A 1 192 ? -23.894 -14.112 43.189 1.00 85.25 192 GLN A O 1
ATOM 1531 N N . HIS A 1 193 ? -22.211 -12.718 42.648 1.00 81.50 193 HIS A N 1
ATOM 1532 C CA . HIS A 1 193 ? -22.231 -11.983 43.914 1.00 81.50 193 HIS A CA 1
ATOM 1533 C C . HIS A 1 193 ? -23.570 -11.271 44.146 1.00 81.50 193 HIS A C 1
ATOM 1535 O O . HIS A 1 193 ? -24.135 -11.377 45.230 1.00 81.50 193 HIS A O 1
ATOM 1541 N N . ASN A 1 194 ? -24.135 -10.630 43.118 1.00 83.56 194 ASN A N 1
ATOM 1542 C CA . ASN A 1 194 ? -25.446 -9.984 43.222 1.00 83.56 194 ASN A CA 1
ATOM 1543 C C . ASN A 1 194 ? -26.567 -10.976 43.554 1.00 83.56 194 ASN A C 1
ATOM 1545 O O . ASN A 1 194 ? -27.427 -10.662 44.374 1.00 83.56 194 ASN A O 1
ATOM 1549 N N . SER A 1 195 ? -26.555 -12.180 42.974 1.00 82.88 195 SER A N 1
ATOM 1550 C CA . SER A 1 195 ? -27.519 -13.225 43.350 1.00 82.88 195 SER A CA 1
ATOM 1551 C C . SER A 1 195 ? -27.366 -13.679 44.809 1.00 82.88 195 SER A C 1
ATOM 1553 O O . SER A 1 195 ? -28.373 -13.902 45.477 1.00 82.88 195 SER A O 1
ATOM 1555 N N . LEU A 1 196 ? -26.137 -13.756 45.333 1.00 84.81 196 LEU A N 1
ATOM 1556 C CA . LEU A 1 196 ? -25.897 -14.073 46.747 1.00 84.81 196 LEU A CA 1
ATOM 1557 C C . LEU A 1 196 ? -26.388 -12.958 47.679 1.00 84.81 196 LEU A C 1
ATOM 1559 O O . LEU A 1 196 ? -26.994 -13.252 48.707 1.00 84.81 196 LEU A O 1
ATOM 1563 N N . ILE A 1 197 ? -26.172 -11.691 47.311 1.00 82.06 197 ILE A N 1
ATOM 1564 C CA . ILE A 1 197 ? -26.674 -10.535 48.069 1.00 82.06 197 ILE A CA 1
ATOM 1565 C C . ILE A 1 197 ? -28.205 -10.571 48.138 1.00 82.06 197 ILE A C 1
ATOM 1567 O O . ILE A 1 197 ? -28.767 -10.459 49.222 1.00 82.06 197 ILE A O 1
ATOM 1571 N N . GLN A 1 198 ? -28.888 -10.825 47.016 1.00 82.00 198 GLN A N 1
ATOM 1572 C CA . GLN A 1 198 ? -30.351 -10.958 47.004 1.00 82.00 198 GLN A CA 1
ATOM 1573 C C . GLN A 1 198 ? -30.850 -12.098 47.908 1.00 82.00 198 GLN A C 1
ATOM 1575 O O . GLN A 1 198 ? -31.874 -11.955 48.577 1.00 82.00 198 GLN A O 1
ATOM 1580 N N . GLU A 1 199 ? -30.134 -13.225 47.961 1.00 82.69 199 GLU A N 1
ATOM 1581 C CA . GLU A 1 199 ? -30.465 -14.323 48.876 1.00 82.69 199 GLU A CA 1
ATOM 1582 C C . GLU A 1 199 ? -30.285 -13.917 50.350 1.00 82.69 199 GLU A C 1
ATOM 1584 O O . GLU A 1 199 ? -31.102 -14.280 51.201 1.00 82.69 199 GLU A O 1
ATOM 1589 N N . GLN A 1 200 ? -29.236 -13.152 50.665 1.00 79.44 200 GLN A N 1
ATOM 1590 C CA . GLN A 1 200 ? -29.007 -12.636 52.016 1.00 79.44 200 GLN A CA 1
ATOM 1591 C C . GLN A 1 200 ? -30.061 -11.604 52.432 1.00 79.44 200 GLN A C 1
ATOM 1593 O O . GLN A 1 200 ? -30.578 -11.707 53.543 1.00 79.44 200 GLN A O 1
ATOM 1598 N N . ASP A 1 201 ? -30.469 -10.696 51.544 1.00 79.88 201 ASP A N 1
ATOM 1599 C CA . ASP A 1 201 ? -31.549 -9.735 51.812 1.00 79.88 201 ASP A CA 1
ATOM 1600 C C . ASP A 1 201 ? -32.875 -10.437 52.138 1.00 79.88 201 ASP A C 1
ATOM 1602 O O . ASP A 1 201 ? -33.602 -10.036 53.050 1.00 79.88 201 ASP A O 1
ATOM 1606 N N . LEU A 1 202 ? -33.191 -11.529 51.432 1.00 79.69 202 LEU A N 1
ATOM 1607 C CA . LEU A 1 202 ? -34.370 -12.346 51.736 1.00 79.69 202 LEU A CA 1
ATOM 1608 C C . LEU A 1 202 ? -34.271 -13.010 53.118 1.00 79.69 202 LEU A C 1
ATOM 1610 O O . LEU A 1 202 ? -35.282 -13.112 53.818 1.00 79.69 202 LEU A O 1
ATOM 1614 N N . LYS A 1 203 ? -33.071 -13.432 53.539 1.00 77.62 203 LYS A N 1
ATOM 1615 C CA . LYS A 1 203 ? -32.838 -13.958 54.896 1.00 77.62 203 LYS A CA 1
ATOM 1616 C C . LYS A 1 203 ? -32.999 -12.865 55.951 1.00 77.62 203 LYS A C 1
ATOM 1618 O O . LYS A 1 203 ? -33.670 -13.112 56.949 1.00 77.62 203 LYS A O 1
ATOM 1623 N N . ILE A 1 204 ? -32.477 -11.661 55.723 1.00 74.00 204 ILE A N 1
ATOM 1624 C CA . ILE A 1 204 ? -32.621 -10.522 56.646 1.00 74.00 204 ILE A CA 1
ATOM 1625 C C . ILE A 1 204 ? -34.099 -10.159 56.841 1.00 74.00 204 ILE A C 1
ATOM 1627 O O . ILE A 1 204 ? -34.561 -10.087 57.976 1.00 74.00 204 ILE A O 1
ATOM 1631 N N . LYS A 1 205 ? -34.887 -10.078 55.761 1.00 76.38 205 LYS A N 1
ATOM 1632 C CA . LYS A 1 205 ? -36.342 -9.840 55.853 1.00 76.38 205 LYS A CA 1
ATOM 1633 C C . LYS A 1 205 ? -37.087 -10.903 56.664 1.00 76.38 205 LYS A C 1
ATOM 1635 O O . LYS A 1 205 ? -38.120 -10.623 57.266 1.00 76.38 205 LYS A O 1
ATOM 1640 N N . SER A 1 206 ? -36.585 -12.139 56.691 1.00 72.69 206 SER A N 1
ATOM 1641 C CA . SER A 1 206 ? -37.167 -13.188 57.535 1.00 72.69 206 SER A CA 1
ATOM 1642 C C . SER A 1 206 ? -36.863 -12.998 59.027 1.00 72.69 206 SER A C 1
ATOM 1644 O O . SER A 1 206 ? -37.687 -13.387 59.853 1.00 72.69 206 SER A O 1
ATOM 1646 N N . PHE A 1 207 ? -35.745 -12.347 59.374 1.00 66.50 207 PHE A N 1
ATOM 1647 C CA . PHE A 1 207 ? -35.416 -11.978 60.754 1.00 66.50 207 PHE A CA 1
ATOM 1648 C C . PHE A 1 207 ? -36.257 -10.800 61.258 1.00 66.50 207 PHE A C 1
ATOM 1650 O O . PHE A 1 207 ? -36.731 -10.854 62.385 1.00 66.50 207 PHE A O 1
ATOM 1657 N N . GLU A 1 208 ? -36.563 -9.809 60.418 1.00 68.62 208 GLU A N 1
ATOM 1658 C CA . GLU A 1 208 ? -37.468 -8.706 60.798 1.00 68.62 208 GLU A CA 1
ATOM 1659 C C . GLU A 1 208 ? -38.865 -9.216 61.195 1.00 68.62 208 GLU A C 1
ATOM 1661 O O . GLU A 1 208 ? -39.516 -8.688 62.095 1.00 68.62 208 GLU A O 1
ATOM 1666 N N . LYS A 1 209 ? -39.327 -10.305 60.568 1.00 71.25 209 LYS A N 1
ATOM 1667 C CA . LYS A 1 209 ? -40.573 -10.968 60.968 1.00 71.25 209 LYS A CA 1
ATOM 1668 C C . LYS A 1 209 ? -40.475 -11.606 62.363 1.00 71.25 209 LYS A C 1
ATOM 1670 O O . LYS A 1 209 ? -41.450 -11.572 63.108 1.00 71.25 209 LYS A O 1
ATOM 1675 N N . CYS A 1 210 ? -39.313 -12.157 62.711 1.00 67.81 210 CYS A N 1
ATOM 1676 C CA . CYS A 1 210 ? -39.046 -12.747 64.023 1.00 67.81 210 CYS A CA 1
ATOM 1677 C C . CYS A 1 210 ? -39.057 -11.686 65.136 1.00 67.81 210 CYS A C 1
ATOM 1679 O O . CYS A 1 210 ? -39.571 -11.947 66.222 1.00 67.81 210 CYS A O 1
ATOM 1681 N N . ASP A 1 211 ? -38.553 -10.480 64.866 1.00 69.56 211 ASP A N 1
ATOM 1682 C CA . ASP A 1 211 ? -38.594 -9.377 65.835 1.00 69.56 211 ASP A CA 1
ATOM 1683 C C . ASP A 1 211 ? -40.028 -8.893 66.101 1.00 69.56 211 ASP A C 1
ATOM 1685 O O . ASP A 1 211 ? -40.389 -8.643 67.252 1.00 69.56 211 ASP A O 1
ATOM 1689 N N . ASN A 1 212 ? -40.886 -8.871 65.075 1.00 72.88 212 ASN A N 1
ATOM 1690 C CA . ASN A 1 212 ? -42.310 -8.565 65.254 1.00 72.88 212 ASN A CA 1
ATOM 1691 C C . ASN A 1 212 ? -43.027 -9.626 66.109 1.00 72.88 212 ASN A C 1
ATOM 1693 O O . ASN A 1 212 ? -43.824 -9.281 66.9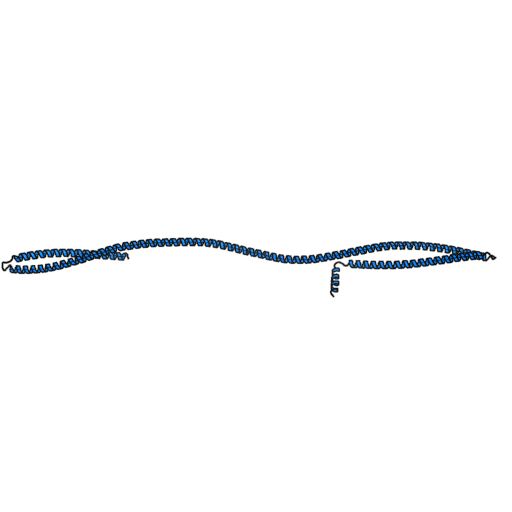79 1.00 72.88 212 ASN A O 1
ATOM 1697 N N . GLU A 1 213 ? -42.734 -10.914 65.897 1.00 74.56 213 GLU A N 1
ATOM 1698 C CA . GLU A 1 213 ? -43.292 -12.012 66.705 1.00 74.56 213 GLU A CA 1
ATOM 1699 C C . GLU A 1 213 ? -42.809 -11.936 68.167 1.00 74.56 213 GLU A C 1
ATOM 1701 O O . GLU A 1 213 ? -43.597 -12.134 69.093 1.00 74.56 213 GLU A O 1
ATOM 1706 N N . LYS A 1 214 ? -41.544 -11.560 68.394 1.00 76.00 214 LYS A N 1
ATOM 1707 C CA . LYS A 1 214 ? -40.998 -11.319 69.736 1.00 76.00 214 LYS A CA 1
ATOM 1708 C C . LYS A 1 214 ? -41.704 -10.164 70.449 1.00 76.00 214 LYS A C 1
ATOM 1710 O O . LYS A 1 214 ? -41.958 -10.267 71.645 1.00 76.00 214 LYS A O 1
ATOM 1715 N N . GLN A 1 215 ? -42.023 -9.081 69.743 1.00 76.56 215 GLN A N 1
ATOM 1716 C CA . GLN A 1 215 ? -42.694 -7.930 70.346 1.00 76.56 215 GLN A CA 1
ATOM 1717 C C . GLN A 1 215 ? -44.126 -8.259 70.793 1.00 76.56 215 GLN A C 1
ATOM 1719 O O . GLN A 1 215 ? -44.511 -7.882 71.896 1.00 76.56 215 GLN A O 1
ATOM 1724 N N . VAL A 1 216 ? -44.860 -9.058 70.010 1.00 79.00 216 VAL A N 1
ATOM 1725 C CA . VAL A 1 216 ? -46.184 -9.575 70.407 1.00 79.00 216 VAL A CA 1
ATOM 1726 C C . VAL A 1 216 ? -46.093 -10.422 71.681 1.00 79.00 216 VAL A C 1
ATOM 1728 O O . VAL A 1 216 ? -46.893 -10.245 72.596 1.00 79.00 216 VAL A O 1
ATOM 1731 N N . LEU A 1 217 ? -45.090 -11.300 71.787 1.00 76.56 217 LEU A N 1
ATOM 1732 C CA . LEU A 1 217 ? -44.893 -12.116 72.991 1.00 76.56 217 LEU A CA 1
ATOM 1733 C C . LEU A 1 217 ? -44.553 -11.270 74.229 1.00 76.56 217 LEU A C 1
ATOM 1735 O O . LEU A 1 217 ? -45.008 -11.585 75.326 1.00 76.56 217 LEU A O 1
ATOM 1739 N N . VAL A 1 218 ? -43.790 -10.182 74.074 1.00 81.19 218 VAL A N 1
ATOM 1740 C CA . VAL A 1 218 ? -43.496 -9.254 75.181 1.00 81.19 218 VAL A CA 1
ATOM 1741 C C . VAL A 1 218 ? -44.777 -8.592 75.698 1.00 81.19 218 VAL A C 1
ATOM 1743 O O . VAL A 1 218 ? -44.996 -8.567 76.909 1.00 81.19 218 VAL A O 1
ATOM 1746 N N . GLU A 1 219 ? -45.653 -8.130 74.803 1.00 83.38 219 GLU A N 1
ATOM 1747 C CA . GLU A 1 219 ? -46.948 -7.541 75.179 1.00 83.38 219 GLU A CA 1
ATOM 1748 C C . GLU A 1 219 ? -47.854 -8.552 75.911 1.00 83.38 219 GLU A C 1
ATOM 1750 O O . GLU A 1 219 ? -48.518 -8.209 76.895 1.00 83.38 219 GLU A O 1
ATOM 1755 N N . GLU A 1 220 ? -47.855 -9.822 75.488 1.00 82.06 220 GLU A N 1
ATOM 1756 C CA . GLU A 1 220 ? -48.601 -10.891 76.166 1.00 82.06 220 GLU A CA 1
ATOM 1757 C C . GLU A 1 220 ? -48.065 -11.180 77.578 1.00 82.06 220 GLU A C 1
ATOM 1759 O O . GLU A 1 220 ? -48.852 -11.340 78.519 1.00 82.06 220 GLU A O 1
ATOM 1764 N N . VAL A 1 221 ? -46.740 -11.202 77.755 1.00 76.94 221 VAL A N 1
ATOM 1765 C CA . VAL A 1 221 ? -46.102 -11.409 79.066 1.00 76.94 221 VAL A CA 1
ATOM 1766 C C . VAL A 1 221 ? -46.427 -10.261 80.025 1.00 76.94 221 VAL A C 1
ATOM 1768 O O . VAL A 1 221 ? -46.805 -10.519 81.171 1.00 76.94 221 VAL A O 1
ATOM 1771 N N . GLU A 1 222 ? -46.366 -9.007 79.568 1.00 85.94 222 GLU A N 1
ATOM 1772 C CA . GLU A 1 222 ? -46.735 -7.839 80.382 1.00 85.94 222 GLU A CA 1
ATOM 1773 C C . GLU A 1 222 ? -48.204 -7.898 80.835 1.00 85.94 222 GLU A C 1
ATOM 1775 O O . GLU A 1 222 ? -48.527 -7.626 82.000 1.00 85.94 222 GLU A O 1
ATOM 1780 N N . LEU A 1 223 ? -49.107 -8.333 79.948 1.00 86.12 223 LEU A N 1
ATOM 1781 C CA . LEU A 1 223 ? -50.521 -8.515 80.275 1.00 86.12 223 LEU A CA 1
ATOM 1782 C C . LEU A 1 223 ? -50.734 -9.606 81.338 1.00 86.12 223 LEU A C 1
ATOM 1784 O O . LEU A 1 223 ? -51.542 -9.424 82.259 1.00 86.12 223 LEU A O 1
ATOM 1788 N N . ILE A 1 224 ? -50.037 -10.740 81.221 1.00 79.06 224 ILE A N 1
ATOM 1789 C CA . ILE A 1 224 ? -50.098 -11.834 82.204 1.00 79.06 224 ILE A CA 1
ATOM 1790 C C . ILE A 1 224 ? -49.564 -11.358 83.556 1.00 79.06 224 ILE A C 1
ATOM 1792 O O . ILE A 1 224 ? -50.202 -11.595 84.585 1.00 79.06 224 ILE A O 1
ATOM 1796 N N . GLN A 1 225 ? -48.450 -10.629 83.566 1.00 84.94 225 GLN A N 1
ATOM 1797 C CA . GLN A 1 225 ? -47.848 -10.119 84.792 1.00 84.94 225 GLN A CA 1
ATOM 1798 C C . GLN A 1 225 ? -48.786 -9.157 85.535 1.00 84.94 225 GLN A C 1
ATOM 1800 O O . GLN A 1 225 ? -49.019 -9.327 86.733 1.00 84.94 225 GLN A O 1
ATOM 1805 N N . SER A 1 226 ? -49.448 -8.244 84.814 1.00 85.25 226 SER A N 1
ATOM 1806 C CA . SER A 1 226 ? -50.472 -7.363 85.394 1.00 85.25 226 SER A CA 1
ATOM 1807 C C . SER A 1 226 ? -51.650 -8.135 86.012 1.00 85.25 226 SER A C 1
ATOM 1809 O O . SER A 1 226 ? -52.188 -7.744 87.054 1.00 85.25 226 SER A O 1
ATOM 1811 N N . LYS A 1 227 ? -52.068 -9.254 85.400 1.00 84.94 227 LYS A N 1
ATOM 1812 C CA . LYS A 1 227 ? -53.119 -10.122 85.963 1.00 84.94 227 LYS A CA 1
ATOM 1813 C C . LYS A 1 227 ? -52.659 -10.816 87.247 1.00 84.94 227 LYS A C 1
ATOM 1815 O O . LYS A 1 227 ? -53.430 -10.851 88.206 1.00 84.94 227 LYS A O 1
ATOM 1820 N N . CYS A 1 228 ? -51.426 -11.318 87.293 1.00 76.50 228 CYS A N 1
ATOM 1821 C CA . CYS A 1 228 ? -50.858 -11.941 88.492 1.00 76.50 228 CYS A CA 1
ATOM 1822 C C . CYS A 1 228 ? -50.807 -10.963 89.676 1.00 76.50 228 CYS A C 1
ATOM 1824 O O . CYS A 1 228 ? -51.253 -11.307 90.770 1.00 76.50 228 CYS A O 1
ATOM 1826 N N . GLU A 1 229 ? -50.372 -9.720 89.451 1.00 85.12 229 GLU A N 1
ATOM 1827 C CA . GLU A 1 229 ? -50.331 -8.688 90.498 1.00 85.12 229 GLU A CA 1
ATOM 1828 C C . GLU A 1 229 ? -51.721 -8.363 91.070 1.00 85.12 229 GLU A C 1
ATOM 1830 O O . GLU A 1 229 ? -51.878 -8.134 92.273 1.00 85.12 229 GLU A O 1
ATOM 1835 N N . LYS A 1 230 ? -52.762 -8.349 90.224 1.00 84.69 230 LYS A N 1
ATOM 1836 C CA . LYS A 1 230 ? -54.151 -8.168 90.683 1.00 84.69 230 LYS A CA 1
ATOM 1837 C C . LYS A 1 230 ? -54.605 -9.331 91.564 1.00 84.69 230 LYS A C 1
ATOM 1839 O O . LYS A 1 230 ? -55.191 -9.094 92.619 1.00 84.69 230 LYS A O 1
ATOM 1844 N N . LEU A 1 231 ? -54.296 -10.564 91.165 1.00 80.50 231 LEU A N 1
ATOM 1845 C CA . LEU A 1 231 ? -54.649 -11.759 91.933 1.00 80.50 231 LEU A CA 1
ATOM 1846 C C . LEU A 1 231 ? -53.922 -11.818 93.285 1.00 80.50 231 LEU A C 1
ATOM 1848 O O . LEU A 1 231 ? -54.527 -12.201 94.285 1.00 80.50 231 LEU A O 1
ATOM 1852 N N . GLU A 1 232 ? -52.663 -11.384 93.371 1.00 80.25 232 GLU A N 1
ATOM 1853 C CA . GLU A 1 232 ? -51.948 -11.292 94.655 1.00 80.25 232 GLU A CA 1
ATOM 1854 C C . GLU A 1 232 ? -52.567 -10.257 95.605 1.00 80.25 232 GLU A C 1
ATOM 1856 O O . GLU A 1 232 ? -52.690 -10.500 96.813 1.00 80.25 232 GLU A O 1
ATOM 1861 N N . LYS A 1 233 ? -53.035 -9.124 95.068 1.00 83.75 233 LYS A N 1
ATOM 1862 C CA . LYS A 1 233 ? -53.784 -8.127 95.849 1.00 83.75 233 LYS A CA 1
ATOM 1863 C C . LYS A 1 233 ? -55.103 -8.697 96.372 1.00 83.75 233 LYS A C 1
ATOM 1865 O O . LYS A 1 233 ? -55.432 -8.493 97.538 1.00 83.75 233 LYS A O 1
ATOM 1870 N N . GLU A 1 234 ? -55.834 -9.462 95.566 1.00 83.25 234 GLU A N 1
ATOM 1871 C CA . GLU A 1 234 ? -57.061 -10.123 96.030 1.00 83.25 234 GLU A CA 1
ATOM 1872 C C . GLU A 1 234 ? -56.778 -11.196 97.086 1.00 83.25 234 GLU A C 1
ATOM 1874 O O . GLU A 1 234 ? -57.473 -11.263 98.102 1.00 83.25 234 GLU A O 1
ATOM 1879 N N . LYS A 1 235 ? -55.719 -11.991 96.900 1.00 81.88 235 LYS A N 1
ATOM 1880 C CA . LYS A 1 235 ? -55.289 -13.006 97.868 1.00 81.88 235 LYS A CA 1
ATOM 1881 C C . LYS A 1 235 ? -54.958 -12.394 99.231 1.00 81.88 235 LYS A C 1
ATOM 1883 O O . LYS A 1 235 ? -55.382 -12.930 100.254 1.00 81.88 235 LYS A O 1
ATOM 1888 N N . SER A 1 236 ? -54.227 -11.278 99.267 1.00 79.00 236 SER A N 1
ATOM 1889 C CA . SER A 1 236 ? -53.897 -10.594 100.530 1.00 79.00 236 SER A CA 1
ATOM 1890 C C . SER A 1 236 ? -55.136 -10.007 101.217 1.00 79.00 236 SER A C 1
ATOM 1892 O O . SER A 1 236 ? -55.282 -10.133 102.436 1.00 79.00 236 SER A O 1
ATOM 1894 N N . LYS A 1 237 ? -56.086 -9.463 100.446 1.00 85.81 237 LYS A N 1
ATOM 1895 C CA . LYS A 1 237 ? -57.375 -8.999 100.974 1.00 85.81 237 LYS A CA 1
ATOM 1896 C C . LYS A 1 237 ? -58.169 -10.139 101.621 1.00 85.81 237 LYS A C 1
ATOM 1898 O O . LYS A 1 237 ? -58.533 -10.032 102.790 1.00 85.81 237 LYS A O 1
ATOM 1903 N N . LEU A 1 238 ? -58.359 -11.249 100.904 1.00 81.12 238 LEU A N 1
ATOM 1904 C CA . LEU A 1 238 ? -59.073 -12.425 101.419 1.00 81.12 238 LEU A CA 1
ATOM 1905 C C . LEU A 1 238 ? -58.390 -13.013 102.657 1.00 81.12 238 LEU A C 1
ATOM 1907 O O . LEU A 1 238 ? -59.062 -13.415 103.601 1.00 81.12 238 LEU A O 1
ATOM 1911 N N . LYS A 1 239 ? -57.053 -13.023 102.695 1.00 85.88 239 LYS A N 1
ATOM 1912 C CA . LYS A 1 239 ? -56.308 -13.485 103.870 1.00 85.88 239 LYS A CA 1
ATOM 1913 C C . LYS A 1 239 ? -56.634 -12.655 105.117 1.00 85.88 239 LYS A C 1
ATOM 1915 O O . LYS A 1 239 ? -56.852 -13.220 106.185 1.00 85.88 239 LYS A O 1
ATOM 1920 N N . THR A 1 240 ? -56.737 -11.339 104.955 1.00 81.25 240 THR A N 1
ATOM 1921 C CA . THR A 1 240 ? -57.094 -10.415 106.041 1.00 81.25 240 THR A CA 1
ATOM 1922 C C . THR A 1 240 ? -58.527 -10.655 106.533 1.00 81.25 240 THR A C 1
ATOM 1924 O O . THR A 1 240 ? -58.778 -10.653 107.736 1.00 81.25 240 THR A O 1
ATOM 1927 N N . GLU A 1 241 ? -59.464 -10.920 105.616 1.00 82.88 241 GLU A N 1
ATOM 1928 C CA . GLU A 1 241 ? -60.858 -11.257 105.948 1.00 82.88 241 GLU A CA 1
ATOM 1929 C C . GLU A 1 241 ? -60.962 -12.588 106.714 1.00 82.88 241 GLU A C 1
ATOM 1931 O O . GLU A 1 241 ? -61.673 -12.668 107.718 1.00 82.88 241 GLU A O 1
ATOM 1936 N N . ILE A 1 242 ? -60.205 -13.612 106.299 1.00 77.88 242 ILE A N 1
ATOM 1937 C CA . ILE A 1 242 ? -60.134 -14.912 106.986 1.00 77.88 242 ILE A CA 1
ATOM 1938 C C . ILE A 1 242 ? -59.583 -14.752 108.403 1.00 77.88 242 ILE A C 1
ATOM 1940 O O . ILE A 1 242 ? -60.154 -15.297 109.348 1.00 77.88 242 ILE A O 1
ATOM 1944 N N . ASP A 1 243 ? -58.494 -14.001 108.570 1.00 81.50 243 ASP A N 1
ATOM 1945 C CA . ASP A 1 243 ? -57.900 -13.778 109.890 1.00 81.50 243 ASP A CA 1
ATOM 1946 C C . ASP A 1 243 ? -58.867 -12.997 110.807 1.00 81.50 243 ASP A C 1
ATOM 1948 O O . ASP A 1 243 ? -58.975 -13.304 111.997 1.00 81.50 243 ASP A O 1
ATOM 1952 N N . GLY A 1 244 ? -59.659 -12.072 110.249 1.00 82.00 244 GLY A N 1
ATOM 1953 C CA . GLY A 1 244 ? -60.753 -11.398 110.956 1.00 82.00 244 GLY A CA 1
ATOM 1954 C C . GLY A 1 244 ? -61.872 -12.348 111.401 1.00 82.00 244 GLY A C 1
ATOM 1955 O O . GLY A 1 244 ? -62.303 -12.294 112.555 1.00 82.00 244 GLY A O 1
ATOM 1956 N N . CYS A 1 245 ? -62.306 -13.262 110.528 1.00 75.38 245 CYS A N 1
ATOM 1957 C CA . CYS A 1 245 ? -63.299 -14.286 110.873 1.00 75.38 245 CYS A CA 1
ATOM 1958 C C . CYS A 1 245 ? -62.777 -15.228 111.966 1.00 75.38 245 CYS A C 1
ATOM 1960 O O . CYS A 1 245 ? -63.496 -15.551 112.909 1.00 75.38 245 CYS A O 1
ATOM 1962 N N . LYS A 1 246 ? -61.501 -15.623 111.884 1.00 79.31 246 LYS A N 1
ATOM 1963 C CA . LYS A 1 246 ? -60.855 -16.468 112.892 1.00 79.31 246 LYS A CA 1
ATOM 1964 C C . LYS A 1 246 ? -60.821 -15.789 114.262 1.00 79.31 246 LYS A C 1
ATOM 1966 O O . LYS A 1 246 ? -61.142 -16.421 115.264 1.00 79.31 246 LYS A O 1
ATOM 1971 N N . PHE A 1 247 ? -60.507 -14.494 114.305 1.00 80.62 247 PHE A N 1
ATOM 1972 C CA . PHE A 1 247 ? -60.564 -13.717 115.542 1.00 80.62 247 PHE A CA 1
ATOM 1973 C C . PHE A 1 247 ? -61.985 -13.664 116.124 1.00 80.62 247 PHE A C 1
ATOM 1975 O O . PHE A 1 247 ? -62.160 -13.854 117.326 1.00 80.62 247 PHE A O 1
ATOM 1982 N N . GLN A 1 248 ? -63.007 -13.455 115.286 1.00 76.75 248 GLN A N 1
ATOM 1983 C CA . GLN A 1 248 ? -64.404 -13.478 115.734 1.00 76.75 248 GLN A CA 1
ATOM 1984 C C . GLN A 1 248 ? -64.801 -14.843 116.309 1.00 76.75 248 GLN A C 1
ATOM 1986 O O . GLN A 1 248 ? -65.408 -14.888 117.376 1.00 76.75 248 GLN A O 1
ATOM 1991 N N . MET A 1 249 ? -64.394 -15.946 115.671 1.00 73.56 249 MET A N 1
ATOM 1992 C CA . MET A 1 249 ? -64.611 -17.292 116.210 1.00 73.56 249 MET A CA 1
ATOM 1993 C C . MET A 1 249 ? -63.955 -17.477 117.585 1.00 73.56 249 MET A C 1
ATOM 1995 O O . MET A 1 249 ? -64.599 -17.967 118.506 1.00 73.56 249 MET A O 1
ATOM 1999 N N . GLU A 1 250 ? -62.708 -17.030 117.769 1.00 81.00 250 GLU A N 1
ATOM 2000 C CA . GLU A 1 250 ? -62.013 -17.118 119.064 1.00 81.00 250 GLU A CA 1
ATOM 2001 C C . GLU A 1 250 ? -62.668 -16.271 120.172 1.00 81.00 250 GLU A C 1
ATOM 2003 O O . GLU A 1 250 ? -62.541 -16.586 121.364 1.00 81.00 250 GLU A O 1
ATOM 2008 N N . VAL A 1 251 ? -63.337 -15.172 119.805 1.00 80.56 251 VAL A N 1
ATOM 2009 C CA . VAL A 1 251 ? -64.155 -14.372 120.729 1.00 80.56 251 VAL A CA 1
ATOM 2010 C C . VAL A 1 251 ? -65.424 -15.139 121.097 1.00 80.56 251 VAL A C 1
ATOM 2012 O O . VAL A 1 251 ? -65.694 -15.311 122.287 1.00 80.56 251 VAL A O 1
ATOM 2015 N N . SER A 1 252 ? -66.147 -15.673 120.111 1.00 77.81 252 SER A N 1
ATOM 2016 C CA . SER A 1 252 ? -67.352 -16.473 120.349 1.00 77.81 252 SER A CA 1
ATOM 2017 C C . SER A 1 252 ? -67.068 -17.726 121.183 1.00 77.81 252 SER A C 1
ATOM 2019 O O . SER A 1 252 ? -67.813 -18.011 122.115 1.00 77.81 252 SER A O 1
ATOM 2021 N N . ASP A 1 253 ? -65.956 -18.427 120.955 1.00 79.81 253 ASP A N 1
ATOM 2022 C CA . ASP A 1 253 ? -65.549 -19.582 121.769 1.00 79.81 253 ASP A CA 1
ATOM 2023 C C . ASP A 1 253 ? -65.312 -19.209 123.240 1.00 79.81 253 ASP A C 1
ATOM 2025 O O . ASP A 1 253 ? -65.637 -19.973 124.157 1.00 79.81 253 ASP A O 1
ATOM 2029 N N . ARG A 1 254 ? -64.750 -18.020 123.494 1.00 81.50 254 ARG A N 1
ATOM 2030 C CA . ARG A 1 254 ? -64.581 -17.489 124.854 1.00 81.50 254 ARG A CA 1
ATOM 2031 C C . ARG A 1 254 ? -65.920 -17.154 125.496 1.00 81.50 254 ARG A C 1
ATOM 2033 O O . ARG A 1 254 ? -66.134 -17.507 126.654 1.00 81.50 254 ARG A O 1
ATOM 2040 N N . GLU A 1 255 ? -66.820 -16.512 124.760 1.00 82.12 255 GLU A N 1
ATOM 2041 C CA . GLU A 1 255 ? -68.173 -16.212 125.235 1.00 82.12 255 GLU A CA 1
ATOM 2042 C C . GLU A 1 255 ? -68.951 -17.492 125.553 1.00 82.12 255 GLU A C 1
ATOM 2044 O O . GLU A 1 255 ? -69.537 -17.593 126.629 1.00 82.12 255 GLU A O 1
ATOM 2049 N N . ILE A 1 256 ? -68.873 -18.507 124.689 1.00 77.19 256 ILE A N 1
ATOM 2050 C CA . ILE A 1 256 ? -69.480 -19.824 124.909 1.00 77.19 256 ILE A CA 1
ATOM 2051 C C . ILE A 1 256 ? -68.907 -20.480 126.171 1.00 77.19 256 ILE A C 1
ATOM 2053 O O . ILE A 1 256 ? -69.668 -20.984 126.997 1.00 77.19 256 ILE A O 1
ATOM 2057 N N . LYS A 1 257 ? -67.583 -20.452 126.380 1.00 82.12 257 LYS A N 1
ATOM 2058 C CA . LYS A 1 257 ? -66.967 -20.967 127.618 1.00 82.12 257 LYS A CA 1
ATOM 2059 C C . LYS A 1 257 ? -67.467 -20.231 128.861 1.00 82.12 257 LYS A C 1
ATOM 2061 O O . LYS A 1 257 ? -67.815 -20.885 129.844 1.00 82.12 257 LYS A O 1
ATOM 2066 N N . ASN A 1 258 ? -67.546 -18.903 128.807 1.00 79.88 258 ASN A N 1
ATOM 2067 C CA . ASN A 1 258 ? -68.043 -18.084 129.913 1.00 79.88 258 ASN A CA 1
ATOM 2068 C C . ASN A 1 258 ? -69.521 -18.376 130.213 1.00 79.88 258 ASN A C 1
ATOM 2070 O O . ASN A 1 258 ? -69.891 -18.549 131.374 1.00 79.88 258 ASN A O 1
ATOM 2074 N N . LEU A 1 259 ? -70.358 -18.489 129.177 1.00 78.50 259 LEU A N 1
ATOM 2075 C CA . LEU A 1 259 ? -71.767 -18.860 129.307 1.00 78.50 259 LEU A CA 1
ATOM 2076 C C . LEU A 1 259 ? -71.920 -20.261 129.902 1.00 78.50 259 LEU A C 1
ATOM 2078 O O . LEU A 1 259 ? -72.682 -20.436 130.847 1.00 78.50 259 LEU A O 1
ATOM 2082 N N . ASN A 1 260 ? -71.151 -21.243 129.428 1.00 75.50 260 ASN A N 1
ATOM 2083 C CA . ASN A 1 260 ? -71.161 -22.598 129.981 1.00 75.50 260 ASN A CA 1
ATOM 2084 C C . ASN A 1 260 ? -70.739 -22.624 131.458 1.00 75.50 260 ASN A C 1
ATOM 2086 O O . ASN A 1 260 ? -71.335 -23.342 132.263 1.00 75.50 260 ASN A O 1
ATOM 2090 N N . GLN A 1 261 ? -69.758 -21.807 131.847 1.00 80.94 261 GLN A N 1
ATOM 2091 C CA . GLN A 1 261 ? -69.362 -21.657 133.245 1.00 80.94 261 GLN A CA 1
ATOM 2092 C C . GLN A 1 261 ? -70.480 -21.029 134.091 1.00 80.94 261 GLN A C 1
ATOM 2094 O O . GLN A 1 261 ? -70.772 -21.529 135.179 1.00 80.94 261 GLN A O 1
ATOM 2099 N N . ALA A 1 262 ? -71.140 -19.982 133.589 1.00 74.38 262 ALA A N 1
ATOM 2100 C CA . ALA A 1 262 ? -72.276 -19.346 134.255 1.00 74.38 262 ALA A CA 1
ATOM 2101 C C . ALA A 1 262 ? -73.471 -20.304 134.398 1.00 74.38 262 ALA A C 1
ATOM 2103 O O . ALA A 1 262 ? -74.081 -20.376 135.465 1.00 74.38 262 ALA A O 1
ATOM 2104 N N . ILE A 1 263 ? -73.767 -21.097 133.364 1.00 74.62 263 ILE A N 1
ATOM 2105 C CA . ILE A 1 263 ? -74.792 -22.149 133.401 1.00 74.62 263 ILE A CA 1
ATOM 2106 C C . ILE A 1 263 ? -74.443 -23.184 134.470 1.00 74.62 263 ILE A C 1
ATOM 2108 O O . ILE A 1 263 ? -75.292 -23.511 135.295 1.00 74.62 263 ILE A O 1
ATOM 2112 N N . SER A 1 264 ? -73.195 -23.655 134.521 1.00 78.00 264 SER A N 1
ATOM 2113 C CA . SER A 1 264 ? -72.750 -24.616 135.537 1.00 78.00 264 SER A CA 1
ATOM 2114 C C . SER A 1 264 ? -72.880 -24.060 136.964 1.00 78.00 264 SER A C 1
ATOM 2116 O O . SER A 1 264 ? -73.315 -24.763 137.878 1.00 78.00 264 SER A O 1
ATOM 2118 N N . GLN A 1 265 ? -72.567 -22.776 137.168 1.00 77.75 265 GLN A N 1
ATOM 2119 C CA . GLN A 1 265 ? -72.779 -22.096 138.449 1.00 77.75 265 GLN A CA 1
ATOM 2120 C C . GLN A 1 265 ? -74.267 -21.983 138.804 1.00 77.75 265 GLN A C 1
ATOM 2122 O O . GLN A 1 265 ? -74.641 -22.272 139.942 1.00 77.75 265 GLN A O 1
ATOM 2127 N N . GLN A 1 266 ? -75.127 -21.621 137.845 1.00 76.25 266 GLN A N 1
ATOM 2128 C CA . GLN A 1 266 ? -76.574 -21.585 138.069 1.00 76.25 266 GLN A CA 1
ATOM 2129 C C . GLN A 1 266 ? -77.140 -22.973 138.373 1.00 76.25 266 GLN A C 1
ATOM 2131 O O . GLN A 1 266 ? -77.954 -23.099 139.279 1.00 76.25 266 GLN A O 1
ATOM 2136 N N . GLN A 1 267 ? -76.681 -24.022 137.689 1.00 76.06 267 GLN A N 1
ATOM 2137 C CA . GLN A 1 267 ? -77.075 -25.402 137.978 1.00 76.06 267 GLN A CA 1
ATOM 2138 C C . GLN A 1 267 ? -76.709 -25.802 139.413 1.00 76.06 267 GLN A C 1
ATOM 2140 O O . GLN A 1 267 ? -77.540 -26.381 140.107 1.00 76.06 267 GLN A O 1
ATOM 2145 N N . LYS A 1 268 ? -75.515 -25.434 139.903 1.00 78.25 268 LYS A N 1
ATOM 2146 C CA . LYS A 1 268 ? -75.135 -25.653 141.312 1.00 78.25 268 LYS A CA 1
ATOM 2147 C C . LYS A 1 268 ? -76.067 -24.933 142.287 1.00 78.25 268 LYS A C 1
ATOM 2149 O O . LYS A 1 268 ? -76.496 -25.540 143.263 1.00 78.25 268 LYS A O 1
ATOM 2154 N N . LEU A 1 269 ? -76.392 -23.668 142.017 1.00 76.25 269 LEU A N 1
ATOM 2155 C CA . LEU A 1 269 ? -77.338 -22.882 142.819 1.00 76.25 269 LEU A CA 1
ATOM 2156 C C . LEU A 1 269 ? -78.737 -23.507 142.834 1.00 76.25 269 LEU A C 1
ATOM 2158 O O . LEU A 1 269 ? -79.340 -23.614 143.896 1.00 76.25 269 LEU A O 1
ATOM 2162 N N . ILE A 1 270 ? -79.227 -23.966 141.681 1.00 74.00 270 ILE A N 1
ATOM 2163 C CA . ILE A 1 270 ? -80.521 -24.648 141.562 1.00 74.00 270 ILE A CA 1
ATOM 2164 C C . ILE A 1 270 ? -80.515 -25.951 142.366 1.00 74.00 270 ILE A C 1
ATOM 2166 O O . ILE A 1 270 ? -81.471 -26.206 143.089 1.00 74.00 270 ILE A O 1
ATOM 2170 N N . CYS A 1 271 ? -79.445 -26.750 142.310 1.00 74.12 271 CYS A N 1
ATOM 2171 C CA . CYS A 1 271 ? -79.330 -27.959 143.131 1.00 74.12 271 CYS A CA 1
ATOM 2172 C C . CYS A 1 271 ? -79.347 -27.638 144.635 1.00 74.12 271 CYS A C 1
ATOM 2174 O O . CYS A 1 271 ? -80.066 -28.293 145.382 1.00 74.12 271 CYS A O 1
ATOM 2176 N N . GLN A 1 272 ? -78.633 -26.595 145.071 1.00 74.75 272 GLN A N 1
ATOM 2177 C CA . GLN A 1 272 ? -78.649 -26.138 146.469 1.00 74.75 272 GLN A CA 1
ATOM 2178 C C . GLN A 1 272 ? -80.028 -25.623 146.906 1.00 74.75 272 GLN A C 1
ATOM 2180 O O . GLN A 1 272 ? -80.462 -25.859 148.032 1.00 74.75 272 GLN A O 1
ATOM 2185 N N . GLN A 1 273 ? -80.735 -24.909 146.026 1.00 73.38 273 GLN A N 1
ATOM 2186 C CA . GLN A 1 273 ? -82.105 -24.462 146.278 1.00 73.38 273 GLN A CA 1
ATOM 2187 C C . GLN A 1 273 ? -83.079 -25.641 146.321 1.00 73.38 273 GLN A C 1
ATOM 2189 O O . GLN A 1 273 ? -83.942 -25.672 147.189 1.00 73.38 273 GLN A O 1
ATOM 2194 N N . ALA A 1 274 ? -82.922 -26.632 145.443 1.00 68.06 274 ALA A N 1
ATOM 2195 C CA . ALA A 1 274 ? -83.716 -27.855 145.458 1.00 68.06 274 ALA A CA 1
ATOM 2196 C C . ALA A 1 274 ? -83.483 -28.669 146.743 1.00 68.06 274 ALA A C 1
ATOM 2198 O O . ALA A 1 274 ? -84.441 -29.199 147.297 1.00 68.06 274 ALA A O 1
ATOM 2199 N N . GLU A 1 275 ? -82.249 -28.720 147.258 1.00 68.81 275 GLU A N 1
ATOM 2200 C CA . GLU A 1 275 ? -81.938 -29.298 148.573 1.00 68.81 275 GLU A CA 1
ATOM 2201 C C . GLU A 1 275 ? -82.588 -28.510 149.718 1.00 68.81 275 GLU A C 1
ATOM 2203 O O . GLU A 1 275 ? -83.254 -29.116 150.551 1.00 68.81 275 GLU A O 1
ATOM 2208 N N . LYS A 1 276 ? -82.518 -27.170 149.714 1.00 69.31 276 LYS A N 1
ATOM 2209 C CA . LYS A 1 276 ? -83.233 -26.328 150.695 1.00 69.31 276 LYS A CA 1
ATOM 2210 C C . LYS A 1 276 ? -84.750 -26.494 150.638 1.00 69.31 276 LYS A C 1
ATOM 2212 O O . LYS A 1 276 ? -85.397 -26.533 151.676 1.00 69.31 276 LYS A O 1
ATOM 2217 N N . ILE A 1 277 ? -85.336 -26.593 149.446 1.00 65.12 277 ILE A N 1
ATOM 2218 C CA . ILE A 1 277 ? -86.772 -26.858 149.278 1.00 65.12 277 ILE A CA 1
ATOM 2219 C C . ILE A 1 277 ? -87.102 -28.261 149.799 1.00 65.12 277 ILE A C 1
ATOM 2221 O O . ILE A 1 277 ? -88.118 -28.440 150.459 1.00 65.12 277 ILE A O 1
ATOM 2225 N N . LYS A 1 278 ? -86.233 -29.251 149.572 1.00 66.25 278 LYS A N 1
ATOM 2226 C CA . LYS A 1 278 ? -86.387 -30.607 150.115 1.00 66.25 278 LYS A CA 1
ATOM 2227 C C . LYS A 1 278 ? -86.322 -30.631 151.650 1.00 66.25 278 LYS A C 1
ATOM 2229 O O . LYS A 1 278 ? -87.088 -31.374 152.255 1.00 66.25 278 LYS A O 1
ATOM 2234 N N . GLU A 1 279 ? -85.474 -29.804 152.264 1.00 61.28 279 GLU A N 1
ATOM 2235 C CA . GLU A 1 279 ? -85.432 -29.585 153.720 1.00 61.28 279 GLU A CA 1
ATOM 2236 C C . GLU A 1 279 ? -86.686 -28.852 154.231 1.00 61.28 279 GLU A C 1
ATOM 2238 O O . GLU A 1 279 ? -87.266 -29.253 155.236 1.00 61.28 279 GLU A O 1
ATOM 2243 N N . LEU A 1 280 ? -87.163 -27.829 153.514 1.00 55.97 280 LEU A N 1
ATOM 2244 C CA . LEU A 1 280 ? -88.377 -27.079 153.865 1.00 55.97 280 LEU A CA 1
ATOM 2245 C C . LEU A 1 280 ? -89.659 -27.913 153.725 1.00 55.97 280 LEU A C 1
ATOM 2247 O O . LEU A 1 280 ? -90.591 -27.716 154.492 1.00 55.97 280 LEU A O 1
ATOM 2251 N N . VAL A 1 281 ? -89.708 -28.872 152.797 1.00 55.97 281 VAL A N 1
ATOM 2252 C CA . VAL A 1 281 ? -90.850 -29.787 152.603 1.00 55.97 281 VAL A CA 1
ATOM 2253 C C . VAL A 1 281 ? -90.915 -30.889 153.682 1.00 55.97 281 VAL A C 1
ATOM 2255 O O . VAL A 1 281 ? -91.945 -31.545 153.815 1.00 55.97 281 VAL A O 1
ATOM 2258 N N . GLN A 1 282 ? -89.867 -31.079 154.498 1.00 50.47 282 GLN A N 1
ATOM 2259 C CA . GLN A 1 282 ? -89.890 -31.976 155.668 1.00 50.47 282 GLN A CA 1
ATOM 2260 C C . GLN A 1 282 ? -90.376 -31.305 156.966 1.00 50.47 282 GLN A C 1
ATOM 2262 O O . GLN A 1 282 ? -90.606 -32.006 157.951 1.00 50.47 282 GLN A O 1
ATOM 2267 N N . CYS A 1 283 ? -90.587 -29.986 156.967 1.00 41.94 283 CYS A N 1
ATOM 2268 C CA . CYS A 1 283 ? -91.182 -29.249 158.079 1.00 41.94 283 CYS A CA 1
ATOM 2269 C C . CYS A 1 283 ? -92.593 -28.779 157.693 1.00 41.94 283 CYS A C 1
ATOM 2271 O O . CYS A 1 283 ? -92.809 -28.232 156.617 1.00 41.94 283 CYS A O 1
ATOM 2273 N N . ASP A 1 284 ? -93.552 -29.037 158.577 1.00 33.78 284 ASP A N 1
ATOM 2274 C CA . ASP A 1 284 ? -94.991 -28.838 158.401 1.00 33.78 284 ASP A CA 1
ATOM 2275 C C . ASP A 1 284 ? -95.433 -27.535 157.705 1.00 33.78 284 ASP A C 1
ATOM 2277 O O . ASP A 1 284 ? -94.989 -26.436 158.029 1.00 33.78 284 ASP A O 1
ATOM 2281 N N . GLY A 1 285 ? -96.476 -27.670 156.876 1.00 36.81 285 GLY A N 1
ATOM 2282 C CA . GLY A 1 285 ? -97.563 -26.687 156.855 1.00 36.81 285 GLY A CA 1
ATOM 2283 C C . GLY A 1 285 ? -97.516 -25.583 155.794 1.00 36.81 285 GLY A C 1
ATOM 2284 O O . GLY A 1 285 ? -97.291 -24.422 156.101 1.00 36.81 285 GLY A O 1
ATOM 2285 N N . SER A 1 286 ? -97.887 -25.941 154.560 1.00 51.41 286 SER A N 1
ATOM 2286 C CA . SER A 1 286 ? -99.047 -25.365 153.849 1.00 51.41 286 SER A CA 1
ATOM 2287 C C . SER A 1 286 ? -99.287 -23.840 153.955 1.00 51.41 286 SER A C 1
ATOM 2289 O O . SER A 1 286 ? -99.882 -23.371 154.920 1.00 51.41 286 SER A O 1
ATOM 2291 N N . VAL A 1 287 ? -98.943 -23.109 152.880 1.00 48.97 287 VAL A N 1
ATOM 2292 C CA . VAL A 1 287 ? -99.798 -22.176 152.081 1.00 48.97 287 VAL A CA 1
ATOM 2293 C C . VAL A 1 287 ? -98.948 -21.118 151.342 1.00 48.97 287 VAL A C 1
ATOM 2295 O O . VAL A 1 287 ? -99.343 -20.657 150.275 1.00 48.97 287 VAL A O 1
ATOM 2298 N N . THR A 1 288 ? -97.721 -20.817 151.777 1.00 50.59 288 THR A N 1
ATOM 2299 C CA . THR A 1 288 ? -96.876 -19.764 151.157 1.00 50.59 288 THR A CA 1
ATOM 2300 C C . THR A 1 288 ? -95.969 -20.234 150.006 1.00 50.59 288 THR A C 1
ATOM 2302 O O . THR A 1 288 ? -95.166 -19.457 149.507 1.00 50.59 288 THR A O 1
ATOM 2305 N N . ILE A 1 289 ? -96.091 -21.489 149.553 1.00 53.59 289 ILE A N 1
ATOM 2306 C CA . ILE A 1 289 ? -95.210 -22.096 148.528 1.00 53.59 289 ILE A CA 1
ATOM 2307 C C . ILE A 1 289 ? -95.732 -21.866 147.094 1.00 53.59 289 ILE A C 1
ATOM 2309 O O . ILE A 1 289 ? -94.960 -21.885 146.139 1.00 53.59 289 ILE A O 1
ATOM 2313 N N . SER A 1 290 ? -97.030 -21.590 146.908 1.00 56.97 290 SER A N 1
ATOM 2314 C CA . SER A 1 290 ? -97.620 -21.492 145.560 1.00 56.97 290 SER A CA 1
ATOM 2315 C C . SER A 1 290 ? -97.103 -20.294 144.755 1.00 56.97 290 SER A C 1
ATOM 2317 O O . SER A 1 290 ? -96.897 -20.418 143.553 1.00 56.97 290 SER A O 1
ATOM 2319 N N . HIS A 1 291 ? -96.867 -19.142 145.394 1.00 59.12 291 HIS A N 1
ATOM 2320 C CA . HIS A 1 291 ? -96.501 -17.921 144.666 1.00 59.12 291 HIS A CA 1
ATOM 2321 C C . HIS A 1 291 ? -95.026 -17.905 144.232 1.00 59.12 291 HIS A C 1
ATOM 2323 O O . HIS A 1 291 ? -94.698 -17.472 143.126 1.00 59.12 291 HIS A O 1
ATOM 2329 N N . GLU A 1 292 ? -94.129 -18.448 145.059 1.00 62.22 292 GLU A N 1
ATOM 2330 C CA . GLU A 1 292 ? -92.715 -18.613 144.701 1.00 62.22 292 GLU A CA 1
ATOM 2331 C C . GLU A 1 292 ? -92.526 -19.680 143.613 1.00 62.22 292 GLU A C 1
ATOM 2333 O O . GLU A 1 292 ? -91.692 -19.509 142.722 1.00 62.22 292 GLU A O 1
ATOM 2338 N N . LEU A 1 293 ? -93.350 -20.737 143.617 1.00 66.94 293 LEU A N 1
ATOM 2339 C CA . LEU A 1 293 ? -93.330 -21.764 142.576 1.00 66.94 293 LEU A CA 1
ATOM 2340 C C . LEU A 1 293 ? -93.769 -21.207 141.213 1.00 66.94 293 LEU A C 1
ATOM 2342 O O . LEU A 1 293 ? -93.131 -21.498 140.202 1.00 66.94 293 LEU A O 1
ATOM 2346 N N . ASP A 1 294 ? -94.818 -20.380 141.179 1.00 68.81 294 ASP A N 1
ATOM 2347 C CA . ASP A 1 294 ? -95.281 -19.736 139.944 1.00 68.81 294 ASP A CA 1
ATOM 2348 C C . ASP A 1 294 ? -94.255 -18.726 139.406 1.00 68.81 294 ASP A C 1
ATOM 2350 O O . ASP A 1 294 ? -94.014 -18.669 138.196 1.00 68.81 294 ASP A O 1
ATOM 2354 N N . THR A 1 295 ? -93.574 -18.002 140.299 1.00 72.06 295 THR A N 1
ATOM 2355 C CA . THR A 1 295 ? -92.493 -17.074 139.928 1.00 72.06 295 THR A CA 1
ATOM 2356 C C . THR A 1 295 ? -91.300 -17.828 139.329 1.00 72.06 295 THR A C 1
ATOM 2358 O O . THR A 1 295 ? -90.835 -17.492 138.240 1.00 72.06 295 THR A O 1
ATOM 2361 N N . LEU A 1 296 ? -90.865 -18.925 139.962 1.00 72.62 296 LEU A N 1
ATOM 2362 C CA . LEU A 1 296 ? -89.799 -19.787 139.436 1.00 72.62 296 LEU A CA 1
ATOM 2363 C C . LEU A 1 296 ? -90.170 -20.431 138.096 1.00 72.62 296 LEU A C 1
ATOM 2365 O O . LEU A 1 296 ? -89.312 -20.582 137.228 1.00 72.62 296 LEU A O 1
ATOM 2369 N N . LYS A 1 297 ? -91.442 -20.797 137.900 1.00 74.00 297 LYS A N 1
ATOM 2370 C CA . LYS A 1 297 ? -91.933 -21.389 136.649 1.00 74.00 297 LYS A CA 1
ATOM 2371 C C . LYS A 1 297 ? -91.936 -20.373 135.503 1.00 74.00 297 LYS A C 1
ATOM 2373 O O . LYS A 1 297 ? -91.591 -20.735 134.378 1.00 74.00 297 LYS A O 1
ATOM 2378 N N . SER A 1 298 ? -92.265 -19.112 135.791 1.00 73.56 298 SER A N 1
ATOM 2379 C CA . SER A 1 298 ? -92.131 -17.996 134.846 1.00 73.56 298 SER A CA 1
ATOM 2380 C C . SER A 1 298 ? -90.666 -17.750 134.470 1.00 73.56 298 SER A C 1
ATOM 2382 O O . SER A 1 298 ? -90.337 -17.701 133.285 1.00 73.56 298 SER A O 1
ATOM 2384 N N . ASP A 1 299 ? -89.766 -17.691 135.455 1.00 72.50 299 ASP A N 1
ATOM 2385 C CA . ASP A 1 299 ? -88.331 -17.489 135.211 1.00 72.50 299 ASP A CA 1
ATOM 2386 C C . ASP A 1 299 ? -87.705 -18.637 134.406 1.00 72.50 299 ASP A C 1
ATOM 2388 O O . ASP A 1 299 ? -86.906 -18.402 133.495 1.00 72.50 299 ASP A O 1
ATOM 2392 N N . LEU A 1 300 ? -88.091 -19.886 134.686 1.00 73.38 300 LEU A N 1
ATOM 2393 C CA . LEU A 1 300 ? -87.671 -21.053 133.902 1.00 73.38 300 LEU A CA 1
ATOM 2394 C C . LEU A 1 300 ? -88.173 -20.983 132.460 1.00 73.38 300 LEU A C 1
ATOM 2396 O O . LEU A 1 300 ? -87.430 -21.337 131.545 1.00 73.38 300 LEU A O 1
ATOM 2400 N N . LYS A 1 301 ? -89.398 -20.495 132.243 1.00 78.75 301 LYS A N 1
ATOM 2401 C CA . LYS A 1 301 ? -89.960 -20.320 130.902 1.00 78.75 301 LYS A CA 1
ATOM 2402 C C . LYS A 1 301 ? -89.202 -19.252 130.109 1.00 78.75 301 LYS A C 1
ATOM 2404 O O . LYS A 1 301 ? -88.794 -19.525 128.985 1.00 78.75 301 LYS A O 1
ATOM 2409 N N . ILE A 1 302 ? -88.918 -18.095 130.712 1.00 76.94 302 ILE A N 1
ATOM 2410 C CA . ILE A 1 302 ? -88.132 -17.028 130.068 1.00 76.94 302 ILE A CA 1
ATOM 2411 C C . ILE A 1 302 ? -86.717 -17.524 129.737 1.00 76.94 302 ILE A C 1
ATOM 2413 O O . ILE A 1 302 ? -86.213 -17.295 128.635 1.00 76.94 302 ILE A O 1
ATOM 2417 N N . LYS A 1 303 ? -86.068 -18.250 130.658 1.00 76.75 303 LYS A N 1
ATOM 2418 C CA . LYS A 1 303 ? -84.739 -18.834 130.411 1.00 76.75 303 LYS A CA 1
ATOM 2419 C C . LYS A 1 303 ? -84.765 -19.904 129.316 1.00 76.75 303 LYS A C 1
ATOM 2421 O O . LYS A 1 303 ? -83.845 -19.937 128.505 1.00 76.75 303 LYS A O 1
ATOM 2426 N N . SER A 1 304 ? -85.811 -20.729 129.258 1.00 73.44 304 SER A N 1
ATOM 2427 C CA . SER A 1 304 ? -86.032 -21.715 128.190 1.00 73.44 304 SER A CA 1
ATOM 2428 C C . SER A 1 304 ? -86.176 -21.044 126.822 1.00 73.44 304 SER A C 1
ATOM 2430 O O . SER A 1 304 ? -85.505 -21.442 125.877 1.00 73.44 304 SER A O 1
ATOM 2432 N N . GLU A 1 305 ? -87.004 -20.004 126.714 1.00 78.31 305 GLU A N 1
ATOM 2433 C CA . GLU A 1 305 ? -87.198 -19.250 125.466 1.00 78.31 305 GLU A CA 1
ATOM 2434 C C . GLU A 1 305 ? -85.909 -18.528 125.041 1.00 78.31 305 GLU A C 1
ATOM 2436 O O . GLU A 1 305 ? -85.549 -18.506 123.863 1.00 78.31 305 GLU A O 1
ATOM 2441 N N . THR A 1 306 ? -85.154 -18.004 126.012 1.00 75.44 306 THR A N 1
ATOM 2442 C CA . THR A 1 306 ? -83.845 -17.391 125.754 1.00 75.44 306 THR A CA 1
ATOM 2443 C C . THR A 1 306 ? -82.834 -18.422 125.245 1.00 75.44 306 THR A C 1
ATOM 2445 O O . THR A 1 306 ? -82.049 -18.105 124.352 1.00 75.44 306 THR A O 1
ATOM 2448 N N . LEU A 1 307 ? -82.841 -19.651 125.772 1.00 74.00 307 LEU A N 1
ATOM 2449 C CA . LEU A 1 307 ? -81.961 -20.732 125.320 1.00 74.00 307 LEU A CA 1
ATOM 2450 C C . LEU A 1 307 ? -82.267 -21.141 123.870 1.00 74.00 307 LEU A C 1
ATOM 2452 O O . LEU A 1 307 ? 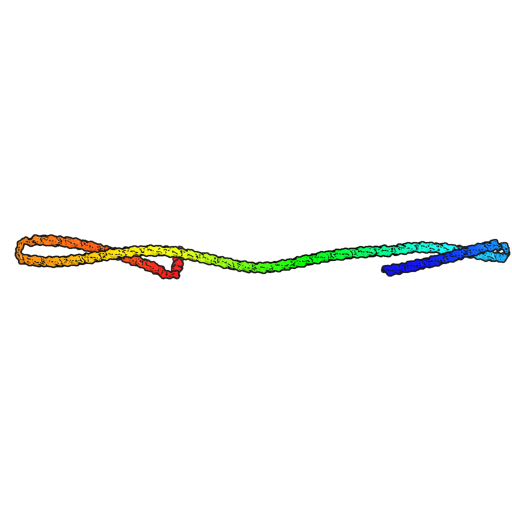-81.338 -21.277 123.073 1.00 74.00 307 LEU A O 1
ATOM 2456 N N . GLU A 1 308 ? -83.548 -21.275 123.515 1.00 78.44 308 GLU A N 1
ATOM 2457 C CA . GLU A 1 308 ? -83.975 -21.625 122.152 1.00 78.44 308 GLU A CA 1
ATOM 2458 C C . GLU A 1 308 ? -83.518 -20.557 121.142 1.00 78.44 308 GLU A C 1
ATOM 2460 O O . GLU A 1 308 ? -82.923 -20.879 120.116 1.00 78.44 308 GLU A O 1
ATOM 2465 N N . LEU A 1 309 ? -83.644 -19.270 121.495 1.00 80.19 309 LEU A N 1
ATOM 2466 C CA . LEU A 1 309 ? -83.153 -18.165 120.663 1.00 80.19 309 LEU A CA 1
ATOM 2467 C C . LEU A 1 309 ? -81.629 -18.217 120.431 1.00 80.19 309 LEU A C 1
ATOM 2469 O O . LEU A 1 309 ? -81.149 -17.866 119.351 1.00 80.19 309 LEU A O 1
ATOM 2473 N N . HIS A 1 310 ? -80.842 -18.617 121.436 1.00 77.31 310 HIS A N 1
ATOM 2474 C CA . HIS A 1 310 ? -79.389 -18.761 121.275 1.00 77.31 310 HIS A CA 1
ATOM 2475 C C . HIS A 1 310 ? -79.030 -19.962 120.399 1.00 77.31 310 HIS A C 1
ATOM 2477 O O . HIS A 1 310 ? -78.080 -19.879 119.619 1.00 77.31 310 HIS A O 1
ATOM 2483 N N . LYS A 1 311 ? -79.805 -21.046 120.484 1.00 79.62 311 LYS A N 1
ATOM 2484 C CA . LYS A 1 311 ? -79.638 -22.231 119.642 1.00 79.62 311 LYS A CA 1
ATOM 2485 C C . LYS A 1 311 ? -79.865 -21.895 118.168 1.00 79.62 311 LYS A C 1
ATOM 2487 O O . LYS A 1 311 ? -79.007 -22.216 117.353 1.00 79.62 311 LYS A O 1
ATOM 2492 N N . ASP A 1 312 ? -80.917 -21.136 117.856 1.00 77.88 312 ASP A N 1
ATOM 2493 C CA . ASP A 1 312 ? -81.195 -20.670 116.491 1.00 77.88 312 ASP A CA 1
ATOM 2494 C C . ASP A 1 312 ? -80.051 -19.812 115.925 1.00 77.88 312 ASP A C 1
ATOM 2496 O O . ASP A 1 312 ? -79.614 -20.008 114.783 1.00 77.88 312 ASP A O 1
ATOM 2500 N N . LYS A 1 313 ? -79.512 -18.888 116.736 1.00 83.56 313 LYS A N 1
ATOM 2501 C CA . LYS A 1 313 ? -78.349 -18.066 116.357 1.00 83.56 313 LYS A CA 1
ATOM 2502 C C . LYS A 1 313 ? -77.107 -18.916 116.086 1.00 83.56 313 LYS A C 1
ATOM 2504 O O . LYS A 1 313 ? -76.393 -18.623 115.129 1.00 83.56 313 LYS A O 1
ATOM 2509 N N . LEU A 1 314 ? -76.868 -19.961 116.880 1.00 76.50 314 LEU A N 1
ATOM 2510 C CA . LEU A 1 314 ? -75.735 -20.868 116.694 1.00 76.50 314 LEU A CA 1
ATOM 2511 C C . LEU A 1 314 ? -75.843 -21.629 115.364 1.00 76.50 314 LEU A C 1
ATOM 2513 O O . LEU A 1 314 ? -74.905 -21.590 114.572 1.00 76.50 314 LEU A O 1
ATOM 2517 N N . THR A 1 315 ? -77.011 -22.203 115.055 1.00 79.38 315 THR A N 1
ATOM 2518 C CA . THR A 1 315 ? -77.247 -22.875 113.761 1.00 79.38 315 THR A CA 1
ATOM 2519 C C . THR A 1 315 ? -77.044 -21.947 112.565 1.00 79.38 315 THR A C 1
ATOM 2521 O O . THR A 1 315 ? -76.583 -22.378 111.509 1.00 79.38 315 THR A O 1
ATOM 2524 N N . LYS A 1 316 ? -77.365 -20.653 112.700 1.00 85.81 316 LYS A N 1
ATOM 2525 C CA . LYS A 1 316 ? -77.111 -19.679 111.632 1.00 85.81 316 LYS A CA 1
ATOM 2526 C C . LYS A 1 316 ? -75.609 -19.481 111.390 1.00 85.81 316 LYS A C 1
ATOM 2528 O O . LYS A 1 316 ? -75.186 -19.495 110.238 1.00 85.81 316 LYS A O 1
ATOM 2533 N N . VAL A 1 317 ? -74.818 -19.349 112.456 1.00 79.81 317 VAL A N 1
ATOM 2534 C CA . VAL A 1 317 ? -73.354 -19.200 112.367 1.00 79.81 317 VAL A CA 1
ATOM 2535 C C . VAL A 1 317 ? -72.700 -20.451 111.770 1.00 79.81 317 VAL A C 1
ATOM 2537 O O . VAL A 1 317 ? -71.829 -20.329 110.912 1.00 79.81 317 VAL A O 1
ATOM 2540 N N . GLU A 1 318 ? -73.146 -21.648 112.157 1.00 80.25 318 GLU A N 1
ATOM 2541 C CA . GLU A 1 318 ? -72.649 -22.910 111.588 1.00 80.25 318 GLU A CA 1
ATOM 2542 C C . GLU A 1 318 ? -72.886 -22.991 110.072 1.00 80.25 318 GLU A C 1
ATOM 2544 O O . GLU A 1 318 ? -71.975 -23.333 109.314 1.00 80.25 318 GLU A O 1
ATOM 2549 N N . ASN A 1 319 ? -74.079 -22.604 109.611 1.00 83.44 319 ASN A N 1
ATOM 2550 C CA . ASN A 1 319 ? -74.404 -22.581 108.184 1.00 83.44 319 ASN A CA 1
ATOM 2551 C C . ASN A 1 319 ? -73.552 -21.566 107.400 1.00 83.44 319 ASN A C 1
ATOM 2553 O O . ASN A 1 319 ? -73.088 -21.874 106.298 1.00 83.44 319 ASN A O 1
ATOM 2557 N N . ASP A 1 320 ? -73.312 -20.377 107.962 1.00 83.38 320 ASP A N 1
ATOM 2558 C CA . ASP A 1 320 ? -72.464 -19.360 107.330 1.00 83.38 320 ASP A CA 1
ATOM 2559 C C . ASP A 1 320 ? -70.999 -19.836 107.213 1.00 83.38 320 ASP A C 1
ATOM 2561 O O . ASP A 1 320 ? -70.368 -19.634 106.171 1.00 83.38 320 ASP A O 1
ATOM 2565 N N . LEU A 1 321 ? -70.473 -20.553 108.215 1.00 79.38 321 LEU A N 1
ATOM 2566 C CA . LEU A 1 321 ? -69.123 -21.136 108.171 1.00 79.38 321 LEU A CA 1
ATOM 2567 C C . LEU A 1 321 ? -68.972 -22.209 107.086 1.00 79.38 321 LEU A C 1
ATOM 2569 O O . LEU A 1 321 ? -67.973 -22.213 106.362 1.00 79.38 321 LEU A O 1
ATOM 2573 N N . VAL A 1 322 ? -69.964 -23.092 106.927 1.00 85.06 322 VAL A N 1
ATOM 2574 C CA . VAL A 1 322 ? -69.961 -24.101 105.852 1.00 85.06 322 VAL A CA 1
ATOM 2575 C C . VAL A 1 322 ? -69.933 -23.428 104.478 1.00 85.06 322 VAL A C 1
ATOM 2577 O O . VAL A 1 322 ? -69.184 -23.857 103.596 1.00 85.06 322 VAL A O 1
ATOM 2580 N N . ARG A 1 323 ? -70.697 -22.342 104.294 1.00 87.38 323 ARG A N 1
ATOM 2581 C CA . ARG A 1 323 ? -70.706 -21.591 103.030 1.00 87.38 323 ARG A CA 1
ATOM 2582 C C . ARG A 1 323 ? -69.334 -20.990 102.716 1.00 87.38 323 ARG A C 1
ATOM 2584 O O . ARG A 1 323 ? -68.834 -21.184 101.610 1.00 87.38 323 ARG A O 1
ATOM 2591 N N . ILE A 1 324 ? -68.713 -20.323 103.692 1.00 83.75 324 ILE A N 1
ATOM 2592 C CA . ILE A 1 324 ? -67.382 -19.710 103.538 1.00 83.75 324 ILE A CA 1
ATOM 2593 C C . ILE A 1 324 ? -66.319 -20.772 103.220 1.00 83.75 324 ILE A C 1
ATOM 2595 O O . ILE A 1 324 ? -65.489 -20.564 102.336 1.00 83.75 324 ILE A O 1
ATOM 2599 N N . SER A 1 325 ? -66.366 -21.928 103.888 1.00 83.00 325 SER A N 1
ATOM 2600 C CA . SER A 1 325 ? -65.429 -23.035 103.650 1.00 83.00 325 SER A CA 1
ATOM 2601 C C . SER A 1 325 ? -65.492 -23.554 102.204 1.00 83.00 325 SER A C 1
ATOM 2603 O O . SER A 1 325 ? -64.463 -23.730 101.550 1.00 83.00 325 SER A O 1
ATOM 2605 N N . ASN A 1 326 ? -66.701 -23.709 101.654 1.00 84.94 326 ASN A N 1
ATOM 2606 C CA . ASN A 1 326 ? -66.887 -24.146 100.267 1.00 84.94 326 ASN A CA 1
ATOM 2607 C C . ASN A 1 326 ? -66.386 -23.110 99.245 1.00 84.94 326 ASN A C 1
ATOM 2609 O O . ASN A 1 326 ? -65.774 -23.476 98.239 1.00 84.94 326 ASN A O 1
ATOM 2613 N N . GLU A 1 327 ? -66.616 -21.815 99.493 1.00 85.12 327 GLU A N 1
ATOM 2614 C CA . GLU A 1 327 ? -66.108 -20.737 98.632 1.00 85.12 327 GLU A CA 1
ATOM 2615 C C . GLU A 1 327 ? -64.572 -20.679 98.626 1.00 85.12 327 GLU A C 1
ATOM 2617 O O . GLU A 1 327 ? -63.971 -20.446 97.572 1.00 85.12 327 GLU A O 1
ATOM 2622 N N . LEU A 1 328 ? -63.934 -20.927 99.776 1.00 81.06 328 LEU A N 1
ATOM 2623 C CA . LEU A 1 328 ? -62.478 -20.997 99.895 1.00 81.06 328 LEU A CA 1
ATOM 2624 C C . LEU A 1 328 ? -61.904 -22.138 99.041 1.00 81.06 328 LEU A C 1
ATOM 2626 O O . LEU A 1 328 ? -61.018 -21.900 98.220 1.00 81.06 328 LEU A O 1
ATOM 2630 N N . ASN A 1 329 ? -62.464 -23.343 99.177 1.00 85.38 329 ASN A N 1
ATOM 2631 C CA . ASN A 1 329 ? -61.993 -24.535 98.471 1.00 85.38 329 ASN A CA 1
ATOM 2632 C C . ASN A 1 329 ? -62.078 -24.372 96.937 1.00 85.38 329 ASN A C 1
ATOM 2634 O O . ASN A 1 329 ? -61.140 -24.695 96.209 1.00 85.38 329 ASN A O 1
ATOM 2638 N N . ASN A 1 330 ? -63.162 -23.767 96.435 1.00 86.75 330 ASN A N 1
ATOM 2639 C CA . ASN A 1 330 ? -63.298 -23.459 95.006 1.00 86.75 330 ASN A CA 1
ATOM 2640 C C . ASN A 1 330 ? -62.209 -22.499 94.499 1.00 86.75 330 ASN A C 1
ATOM 2642 O O . ASN A 1 330 ? -61.689 -22.675 93.396 1.00 86.75 330 ASN A O 1
ATOM 2646 N N . LYS A 1 331 ? -61.850 -21.475 95.284 1.00 85.31 331 LYS A N 1
ATOM 2647 C CA . LYS A 1 331 ? -60.801 -20.518 94.897 1.00 85.31 331 LYS A CA 1
ATOM 2648 C C . LYS A 1 331 ? -59.411 -21.153 94.906 1.00 85.31 331 LYS A C 1
ATOM 2650 O O . LYS A 1 331 ? -58.615 -20.856 94.016 1.00 85.31 331 LYS A O 1
ATOM 2655 N N . GLU A 1 332 ? -59.123 -22.036 95.861 1.00 83.19 332 GLU A N 1
ATOM 2656 C CA . GLU A 1 332 ? -57.855 -22.778 95.908 1.00 83.19 332 GLU A CA 1
ATOM 2657 C C . GLU A 1 332 ? -57.662 -23.648 94.661 1.00 83.19 332 GLU A C 1
ATOM 2659 O O . GLU A 1 332 ? -56.587 -23.630 94.059 1.00 83.19 332 GLU A O 1
ATOM 2664 N N . GLN A 1 333 ? -58.721 -24.312 94.193 1.00 85.62 333 GLN A N 1
ATOM 2665 C CA . GLN A 1 333 ? -58.654 -25.140 92.989 1.00 85.62 333 GLN A CA 1
ATOM 2666 C C . GLN A 1 333 ? -58.410 -24.327 91.706 1.00 85.62 333 GLN A C 1
ATOM 2668 O O . GLN A 1 333 ? -57.659 -24.756 90.829 1.00 85.62 333 GLN A O 1
ATOM 2673 N N . ILE A 1 334 ? -58.976 -23.118 91.603 1.00 84.12 334 ILE A N 1
ATOM 2674 C CA . ILE A 1 334 ? -58.696 -22.201 90.484 1.00 84.12 334 ILE A CA 1
ATOM 2675 C C . ILE A 1 334 ? -57.220 -21.783 90.477 1.00 84.12 334 ILE A C 1
ATOM 2677 O O . ILE A 1 334 ? -56.595 -21.750 89.416 1.00 84.12 334 ILE A O 1
ATOM 2681 N N . ILE A 1 335 ? -56.654 -21.474 91.647 1.00 79.44 335 ILE A N 1
ATOM 2682 C CA . ILE A 1 335 ? -55.244 -21.086 91.768 1.00 79.44 335 ILE A CA 1
ATOM 2683 C C . ILE A 1 335 ? -54.328 -22.226 91.314 1.00 79.44 335 ILE A C 1
ATOM 2685 O O . ILE A 1 335 ? -53.354 -21.967 90.608 1.00 79.44 335 ILE A O 1
ATOM 2689 N N . GLU A 1 336 ? -54.631 -23.469 91.684 1.00 83.50 336 GLU A N 1
ATOM 2690 C CA . GLU A 1 336 ? -53.788 -24.610 91.320 1.00 83.50 336 GLU A CA 1
ATOM 2691 C C . GLU A 1 336 ? -53.807 -24.882 89.808 1.00 83.50 336 GLU A C 1
ATOM 2693 O O . GLU A 1 336 ? -52.745 -25.005 89.198 1.00 83.50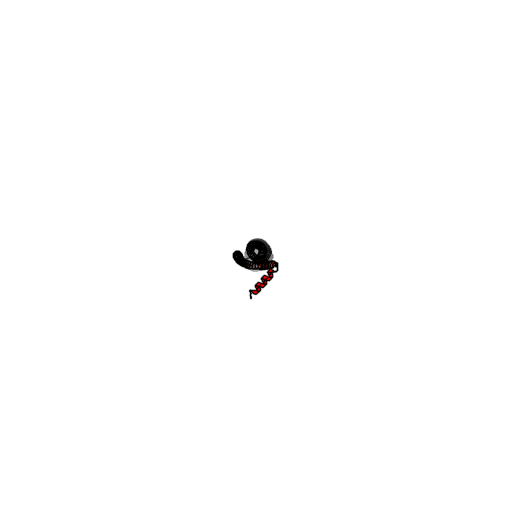 336 GLU A O 1
ATOM 2698 N N . ASN A 1 337 ? -54.981 -24.801 89.173 1.00 81.94 337 ASN A N 1
ATOM 2699 C CA . ASN A 1 337 ? -55.101 -24.898 87.713 1.00 81.94 337 ASN A CA 1
ATOM 2700 C C . ASN A 1 337 ? -54.296 -23.803 86.985 1.00 81.94 337 ASN A C 1
ATOM 2702 O O . ASN A 1 337 ? -53.682 -24.048 85.946 1.00 81.94 337 ASN A O 1
ATOM 2706 N N . LEU A 1 338 ? -54.278 -22.574 87.516 1.00 79.94 338 LEU A N 1
ATOM 2707 C CA . LEU A 1 338 ? -53.496 -21.480 86.928 1.00 79.94 338 LEU A CA 1
ATOM 2708 C C . LEU A 1 338 ? -51.985 -21.712 87.050 1.00 79.94 338 LEU A C 1
ATOM 2710 O O . LEU A 1 338 ? -51.253 -21.393 86.111 1.00 79.94 338 LEU A O 1
ATOM 2714 N N . LYS A 1 339 ? -51.510 -22.280 88.167 1.00 79.38 339 LYS A N 1
ATOM 2715 C CA . LYS A 1 339 ? -50.092 -22.644 88.325 1.00 79.38 339 LYS A CA 1
ATOM 2716 C C . LYS A 1 339 ? -49.675 -23.735 87.346 1.00 79.38 339 LYS A C 1
ATOM 2718 O O . LYS A 1 339 ? -48.595 -23.638 86.769 1.00 79.38 339 LYS A O 1
ATOM 2723 N N . GLU A 1 340 ? -50.519 -24.744 87.149 1.00 80.50 340 GLU A N 1
ATOM 2724 C CA . GLU A 1 340 ? -50.240 -25.836 86.216 1.00 80.50 340 GLU A CA 1
ATOM 2725 C C . GLU A 1 340 ? -50.104 -25.315 84.777 1.00 80.50 340 GLU A C 1
ATOM 2727 O O . GLU A 1 340 ? -49.111 -25.603 84.108 1.00 80.50 340 GLU A O 1
ATOM 2732 N N . ASN A 1 341 ? -51.012 -24.432 84.347 1.00 74.00 341 ASN A N 1
ATOM 2733 C CA . ASN A 1 341 ? -50.927 -23.773 83.039 1.00 74.00 341 ASN A CA 1
ATOM 2734 C C . ASN A 1 341 ? -49.646 -22.933 82.877 1.00 74.00 341 ASN A C 1
ATOM 2736 O O . ASN A 1 341 ? -49.020 -22.945 81.818 1.00 74.00 341 ASN A O 1
ATOM 2740 N N . LEU A 1 342 ? -49.231 -22.215 83.927 1.00 73.56 342 LEU A N 1
ATOM 2741 C CA . LEU A 1 342 ? -47.991 -21.427 83.929 1.00 73.56 342 LEU A CA 1
ATOM 2742 C C . LEU A 1 342 ? -46.741 -22.307 83.802 1.00 73.56 342 LEU A C 1
ATOM 2744 O O . LEU A 1 342 ? -45.805 -21.946 83.087 1.00 73.56 342 LEU A O 1
ATOM 2748 N N . ASN A 1 343 ? -46.725 -23.464 84.465 1.00 73.06 343 ASN A N 1
ATOM 2749 C CA . ASN A 1 343 ? -45.615 -24.410 84.375 1.00 73.06 343 ASN A CA 1
ATOM 2750 C C . ASN A 1 343 ? -45.526 -25.046 82.983 1.00 73.06 343 ASN A C 1
ATOM 2752 O O . ASN A 1 343 ? -44.438 -25.084 82.415 1.00 73.06 343 ASN A O 1
ATOM 2756 N N . GLN A 1 344 ? -46.658 -25.432 82.386 1.00 72.25 344 GLN A N 1
ATOM 2757 C CA . GLN A 1 344 ? -46.690 -25.922 81.003 1.00 72.25 344 GLN A CA 1
ATOM 2758 C C . GLN A 1 344 ? -46.157 -24.877 80.011 1.00 72.25 344 GLN A C 1
ATOM 2760 O O . GLN A 1 344 ? -45.460 -25.220 79.057 1.00 72.25 344 GLN A O 1
ATOM 2765 N N . PHE A 1 345 ? -46.437 -23.591 80.238 1.00 69.75 345 PHE A N 1
ATOM 2766 C CA . PHE A 1 345 ? -45.907 -22.519 79.395 1.00 69.75 345 PHE A CA 1
ATOM 2767 C C . PHE A 1 345 ? -44.377 -22.399 79.513 1.00 69.75 345 PHE A C 1
ATOM 2769 O O . PHE A 1 345 ? -43.682 -22.361 78.499 1.00 69.75 345 PHE A O 1
ATOM 2776 N N . ARG A 1 346 ? -43.835 -22.441 80.740 1.00 70.69 346 ARG A N 1
ATOM 2777 C CA . ARG A 1 346 ? -42.379 -22.392 80.989 1.00 70.69 346 ARG A CA 1
ATOM 2778 C C . ARG A 1 346 ? -41.629 -23.599 80.428 1.00 70.69 346 ARG A C 1
ATOM 2780 O O . ARG A 1 346 ? -40.522 -23.447 79.913 1.00 70.69 346 ARG A O 1
ATOM 2787 N N . GLU A 1 347 ? -42.208 -24.794 80.520 1.00 67.81 347 GLU A N 1
ATOM 2788 C CA . GLU A 1 347 ? -41.604 -26.013 79.967 1.00 67.81 347 GLU A CA 1
ATOM 2789 C C . GLU A 1 347 ? -41.546 -25.976 78.433 1.00 67.81 347 GLU A C 1
ATOM 2791 O O . GLU A 1 347 ? -40.568 -26.437 77.842 1.00 67.81 347 GLU A O 1
ATOM 2796 N N . ASN A 1 348 ? -42.529 -25.342 77.788 1.00 59.09 348 ASN A N 1
ATOM 2797 C CA . ASN A 1 348 ? -42.531 -25.133 76.340 1.00 59.09 348 ASN A CA 1
ATOM 2798 C C . ASN A 1 348 ? -41.528 -24.057 75.876 1.00 59.09 348 ASN A C 1
ATOM 2800 O O . ASN A 1 348 ? -41.012 -24.156 74.761 1.00 59.09 348 ASN A O 1
ATOM 2804 N N . GLU A 1 349 ? -41.189 -23.075 76.718 1.00 53.81 349 GLU A N 1
ATOM 2805 C CA . GLU A 1 349 ? -40.144 -22.075 76.430 1.00 53.81 349 GLU A CA 1
ATOM 2806 C C . GLU A 1 349 ? -38.706 -22.603 76.607 1.00 53.81 349 GLU A C 1
ATOM 2808 O O . GLU A 1 349 ? -37.774 -22.045 76.028 1.00 53.81 349 GLU A O 1
ATOM 2813 N N . CYS A 1 350 ? -38.494 -23.700 77.347 1.00 48.84 350 CYS A N 1
ATOM 2814 C CA . CYS A 1 350 ? -37.154 -24.265 77.582 1.00 48.84 350 CYS A CA 1
ATOM 2815 C C . CYS A 1 350 ? -36.661 -25.240 76.491 1.00 48.84 350 CYS A C 1
ATOM 2817 O O . CYS A 1 350 ? -35.559 -25.787 76.606 1.00 48.84 350 CYS A O 1
ATOM 2819 N N . LEU A 1 351 ? -37.427 -25.474 75.419 1.00 46.56 351 LEU A N 1
ATOM 2820 C CA . LEU A 1 351 ? -36.965 -26.288 74.291 1.00 46.56 351 LEU A CA 1
ATOM 2821 C C . LEU A 1 351 ? -35.936 -25.509 73.461 1.00 46.56 351 LEU A C 1
ATOM 2823 O O . LEU A 1 351 ? -36.230 -24.471 72.874 1.00 46.56 351 LEU A O 1
ATOM 2827 N N . SER A 1 352 ? -34.707 -26.032 73.424 1.00 50.75 352 SER A N 1
ATOM 2828 C CA . SER A 1 352 ? -33.546 -25.360 72.839 1.00 50.75 352 SER A CA 1
ATOM 2829 C C . SER A 1 352 ? -33.775 -24.898 71.384 1.00 50.75 352 SER A C 1
ATOM 2831 O O . SER A 1 352 ? -34.487 -25.573 70.622 1.00 50.75 352 SER A O 1
ATOM 2833 N N . PRO A 1 353 ? -33.099 -23.814 70.938 1.00 53.50 353 PRO A N 1
ATOM 2834 C CA . PRO A 1 353 ? -33.279 -23.221 69.605 1.00 53.50 353 PRO A CA 1
ATOM 2835 C C . PRO A 1 353 ? -33.059 -24.195 68.435 1.00 53.50 353 PRO A C 1
ATOM 2837 O O . PRO A 1 353 ? -33.521 -23.962 67.319 1.00 53.50 353 PRO A O 1
ATOM 2840 N N . THR A 1 354 ? -32.376 -25.319 68.664 1.00 52.78 354 THR A N 1
ATOM 2841 C CA . THR A 1 354 ? -32.128 -26.348 67.648 1.00 52.78 354 THR A CA 1
ATOM 2842 C C . THR A 1 354 ? -33.339 -27.242 67.360 1.00 52.78 354 THR A C 1
ATOM 2844 O O . THR A 1 354 ? -33.403 -27.835 66.283 1.00 52.78 354 THR A O 1
ATOM 2847 N N . SER A 1 355 ? -34.340 -27.300 68.244 1.00 48.25 355 SER A N 1
ATOM 2848 C CA . SER A 1 355 ? -35.519 -28.170 68.087 1.00 48.25 355 SER A CA 1
ATOM 2849 C C . SER A 1 355 ? -36.763 -27.471 67.502 1.00 48.25 355 SER A C 1
ATOM 2851 O O . SER A 1 355 ? -37.604 -28.132 66.882 1.00 48.25 355 SER A O 1
ATOM 2853 N N . GLN A 1 356 ? -36.835 -26.134 67.535 1.00 49.84 356 GLN A N 1
ATOM 2854 C CA . GLN A 1 356 ? -37.930 -25.368 66.911 1.00 49.84 356 GLN A CA 1
ATOM 2855 C C . GLN A 1 356 ? -37.911 -25.407 65.367 1.00 49.84 356 GLN A C 1
ATOM 2857 O O . GLN A 1 356 ? -38.971 -25.376 64.735 1.00 49.84 356 GLN A O 1
ATOM 2862 N N . SER A 1 357 ? -36.744 -25.598 64.732 1.00 52.88 357 SER A N 1
ATOM 2863 C CA . SER A 1 357 ? -36.666 -25.727 63.263 1.00 52.88 357 SER A CA 1
ATOM 2864 C C . SER A 1 357 ? -37.313 -27.018 62.731 1.00 52.88 357 SER A C 1
ATOM 2866 O O . SER A 1 357 ? -37.784 -27.062 61.588 1.00 52.88 357 SER A O 1
ATOM 2868 N N . HIS A 1 358 ? -37.397 -28.065 63.563 1.00 48.84 358 HIS A N 1
ATOM 2869 C CA . HIS A 1 358 ? -37.962 -29.350 63.156 1.00 48.84 358 HIS A CA 1
ATOM 2870 C C . HIS A 1 358 ? -39.488 -29.416 63.329 1.00 48.84 358 HIS A C 1
ATOM 2872 O O . HIS A 1 358 ? -40.153 -30.090 62.535 1.00 48.84 358 HIS A O 1
ATOM 2878 N N . CYS A 1 359 ? -40.058 -28.664 64.280 1.00 46.94 359 CYS A N 1
ATOM 2879 C CA . CYS A 1 359 ? -41.508 -28.597 64.499 1.00 46.94 359 CYS A CA 1
ATOM 2880 C C . CYS A 1 359 ? -42.219 -27.728 63.439 1.00 46.94 359 CYS A C 1
ATOM 2882 O O . CYS A 1 359 ? -43.223 -28.149 62.857 1.00 46.94 359 CYS A O 1
ATOM 2884 N N . ALA A 1 360 ? -41.623 -26.594 63.042 1.00 52.03 360 ALA A N 1
ATOM 2885 C CA . ALA A 1 360 ? -42.156 -25.749 61.963 1.00 52.03 360 ALA A CA 1
ATOM 2886 C C . ALA A 1 360 ? -42.191 -26.462 60.589 1.00 52.03 360 ALA A C 1
ATOM 2888 O O . ALA A 1 360 ? -43.033 -26.162 59.737 1.00 52.03 360 ALA A O 1
ATOM 2889 N N . ARG A 1 361 ? -41.321 -27.462 60.370 1.00 53.69 361 ARG A N 1
ATOM 2890 C CA . ARG A 1 361 ? -41.324 -28.298 59.153 1.00 53.69 361 ARG A CA 1
ATOM 2891 C C . ARG A 1 361 ? -42.420 -29.369 59.135 1.00 53.69 361 ARG A C 1
ATOM 2893 O O . ARG A 1 361 ? -42.791 -29.803 58.045 1.00 53.69 361 ARG A O 1
ATOM 2900 N N . LYS A 1 362 ? -42.948 -29.791 60.291 1.00 51.22 362 LYS A N 1
ATOM 2901 C CA . LYS A 1 362 ? -43.991 -30.831 60.369 1.00 51.22 362 LYS A CA 1
ATOM 2902 C C . LYS A 1 362 ? -45.397 -30.242 60.175 1.00 51.22 362 LYS A C 1
ATOM 2904 O O . LYS A 1 362 ? -46.163 -30.783 59.387 1.00 51.22 362 LYS A O 1
ATOM 2909 N N . LEU A 1 363 ? -45.670 -29.058 60.732 1.00 48.53 363 LEU A N 1
ATOM 2910 C CA . LEU A 1 363 ? -46.958 -28.354 60.577 1.00 48.53 363 LEU A CA 1
ATOM 2911 C C . LEU A 1 363 ? -47.220 -27.800 59.163 1.00 48.53 363 LEU A C 1
ATOM 2913 O O . LEU A 1 363 ? -48.372 -27.650 58.762 1.00 48.53 363 LEU A O 1
ATOM 2917 N N . ARG A 1 364 ? -46.181 -27.551 58.350 1.00 53.66 364 ARG A N 1
ATOM 2918 C CA . ARG A 1 364 ? -46.365 -27.183 56.930 1.00 53.66 364 ARG A CA 1
ATOM 2919 C C . ARG A 1 364 ? -46.724 -28.361 56.016 1.00 53.66 364 ARG A C 1
ATOM 2921 O O . ARG A 1 364 ? -47.234 -28.115 54.930 1.00 53.66 364 ARG A O 1
ATOM 2928 N N . LYS A 1 365 ? -46.497 -29.617 56.426 1.00 52.62 365 LYS A N 1
ATOM 2929 C CA . LYS A 1 365 ? -46.877 -30.796 55.622 1.00 52.62 365 LYS A CA 1
ATOM 2930 C C . LYS A 1 365 ? -48.339 -31.222 55.799 1.00 52.62 365 LYS A C 1
ATOM 2932 O O . LYS A 1 365 ? -48.849 -31.906 54.921 1.00 52.62 365 LYS A O 1
ATOM 2937 N N . GLU A 1 366 ? -49.018 -30.795 56.863 1.00 50.91 366 GLU A N 1
ATOM 2938 C CA . GLU A 1 366 ? -50.439 -31.118 57.090 1.00 50.91 366 GLU A CA 1
ATOM 2939 C C . GLU A 1 366 ? -51.421 -30.074 56.545 1.00 50.91 366 GLU A C 1
ATOM 2941 O O . GLU A 1 366 ? -52.572 -30.413 56.330 1.00 50.91 366 GLU A O 1
ATOM 2946 N N . LYS A 1 367 ? -50.985 -28.845 56.231 1.00 51.69 367 LYS A N 1
ATOM 2947 C CA . LYS A 1 367 ? -51.829 -27.834 55.550 1.00 51.69 367 LYS A CA 1
ATOM 2948 C C . LYS A 1 367 ? -51.767 -27.879 54.012 1.00 51.69 367 LYS A C 1
ATOM 2950 O O . LYS A 1 367 ? -52.318 -27.006 53.352 1.00 51.69 367 LYS A O 1
ATOM 2955 N N . LEU A 1 368 ? -51.045 -28.849 53.449 1.00 49.28 368 LEU A N 1
ATOM 2956 C CA . LEU A 1 368 ? -50.917 -29.091 52.001 1.00 49.28 368 LEU A CA 1
ATOM 2957 C C . LEU A 1 368 ? -51.539 -30.437 51.569 1.00 49.28 368 LEU A C 1
ATOM 2959 O O . LEU A 1 368 ? -51.320 -30.887 50.446 1.00 49.28 368 LEU A O 1
ATOM 2963 N N . LYS A 1 369 ? -52.312 -31.061 52.460 1.00 42.69 369 LYS A N 1
ATOM 2964 C CA . LYS A 1 369 ? -53.378 -32.016 52.145 1.00 42.69 369 LYS A CA 1
ATOM 2965 C C . LYS A 1 369 ? -54.696 -31.360 52.522 1.00 42.69 369 LYS A C 1
ATOM 2967 O O . LYS A 1 369 ? -55.693 -31.683 51.847 1.00 42.69 369 LYS A O 1
#

pLDDT: mean 78.25, std 12.4, range [33.78, 95.56]